Protein AF-A0A2P6NAV3-F1 (afdb_monomer_lite)

Sequence (335 aa):
MALETWTVDTNQIPLRLRKYMSLHTFLSNKQIRDAWMSGSLEVVTPEGSQEPPLEDLIGLRSIVFPDSDVILLNKQPILPIPPQERPKDVFILHKPAGYESSVGESEEETKTVSHWLKDLPAGCVPVDVETSGLLLLTNDHDLNHSVRKSGNTVDKKIDQDDASVRRLLEGIPLHDGIAKALSVSILSSITLTRRVKTERGIHGGYRDIERECTVLSLRIKEGRKHIVRKMAKGAGLKLLHLHRHSIGDVMCPKQEGSVIRLDTIDIERLWERSGGRGQVDESRVKALRKIVHRTRERGTYYVRLEEWFRDKGVPLRSDTNTIDATSSSYSFSID

Organism: NCBI:txid1890364

Foldseek 3Di:
DDDPDQDDDLLQQWDQQLVVCLQFHLDDSVRQVVQQVVVQKDKQFPVSDDDDDPPQQPGSNPIDGSVTIFIGGNNHTRDGDPCVNPPKWKKKAQAAPQEWQDADDDPDPGHYPNVVVVVDPRQWGWLDTDAGFTIMTTNPVLLSVLQLFWFWKFKADADPPRQLQVDQAVFFQDPVGTFHFPHKDWDDKDKDWDWDWDPPDPDIDIDIDIDIMIIMTTTGRGRPVCRVVVSCVRSVHDGDHTHGQDRQPRGTDPDHRDMGIDDPVVVQSSQVSSVHPVVSSVVSVVVLLVVQVVQVVVVHGPVVSVVSCVVSVNDSDDPPDDPDPDDDDDDDDDD

pLDDT: mean 78.12, std 16.96, range [26.86, 95.62]

Structure (mmCIF, N/CA/C/O backbone):
data_AF-A0A2P6NAV3-F1
#
_entry.id   AF-A0A2P6NAV3-F1
#
loop_
_atom_site.group_PDB
_atom_site.id
_atom_site.type_symbol
_atom_site.label_atom_id
_atom_site.label_alt_id
_atom_site.label_comp_id
_atom_site.label_asym_id
_atom_site.label_entity_id
_atom_site.label_seq_id
_atom_site.pdbx_PDB_ins_code
_atom_site.Cartn_x
_atom_site.Cartn_y
_atom_site.Cartn_z
_atom_site.occupancy
_atom_site.B_iso_or_equiv
_atom_site.auth_seq_id
_atom_site.auth_comp_id
_atom_site.auth_asym_id
_atom_site.auth_atom_id
_atom_site.pdbx_PDB_model_num
ATOM 1 N N . MET A 1 1 ? -14.926 -23.842 -4.553 1.00 30.20 1 MET A N 1
ATOM 2 C CA . MET A 1 1 ? -15.100 -23.831 -3.087 1.00 30.20 1 MET A CA 1
ATOM 3 C C . MET A 1 1 ? -15.646 -22.470 -2.716 1.00 30.20 1 MET A C 1
ATOM 5 O O . MET A 1 1 ? -14.967 -21.484 -2.974 1.00 30.20 1 MET A O 1
ATOM 9 N N . ALA A 1 2 ? -16.894 -22.413 -2.255 1.00 26.86 2 ALA A N 1
ATOM 10 C CA . ALA A 1 2 ? -17.499 -21.172 -1.794 1.00 26.86 2 ALA A CA 1
ATOM 11 C C . ALA A 1 2 ? -16.791 -20.761 -0.497 1.00 26.86 2 ALA A C 1
ATOM 13 O O . ALA A 1 2 ? -16.834 -21.498 0.481 1.00 26.86 2 ALA A O 1
ATOM 14 N N . LEU A 1 3 ? -16.068 -19.641 -0.525 1.00 35.34 3 LEU A N 1
ATOM 15 C CA . LEU A 1 3 ? -15.654 -18.963 0.699 1.00 35.34 3 LEU A CA 1
ATOM 16 C C . LEU A 1 3 ? -16.949 -18.541 1.392 1.00 35.34 3 LEU A C 1
ATOM 18 O O . LEU A 1 3 ? -17.744 -17.835 0.774 1.00 35.34 3 LEU A O 1
ATOM 22 N N . GLU A 1 4 ? -17.191 -18.995 2.619 1.00 43.78 4 GLU A N 1
ATOM 23 C CA . GLU A 1 4 ? -18.280 -18.458 3.433 1.00 43.78 4 GLU A CA 1
ATOM 24 C C . GLU A 1 4 ? -18.079 -16.944 3.557 1.00 43.78 4 GLU A C 1
ATOM 26 O O . GLU A 1 4 ? -17.142 -16.459 4.199 1.00 43.78 4 GLU A O 1
ATOM 31 N N . THR A 1 5 ? -18.916 -16.183 2.856 1.00 52.50 5 THR A N 1
ATOM 32 C CA . THR A 1 5 ? -18.884 -14.726 2.874 1.00 52.50 5 THR A CA 1
ATOM 33 C C . THR A 1 5 ? -19.588 -14.260 4.137 1.00 52.50 5 THR A C 1
ATOM 35 O O . THR A 1 5 ? -20.801 -14.061 4.141 1.00 52.50 5 THR A O 1
ATOM 38 N N . TRP A 1 6 ? -18.840 -14.101 5.226 1.00 63.28 6 TRP A N 1
ATOM 39 C CA . TRP A 1 6 ? -19.313 -13.314 6.361 1.00 63.28 6 TRP A CA 1
ATOM 40 C C . TRP A 1 6 ? -19.395 -11.844 5.930 1.00 63.28 6 TRP A C 1
ATOM 42 O O . TRP A 1 6 ? -18.463 -11.301 5.334 1.00 63.28 6 TRP A O 1
ATOM 52 N N . THR A 1 7 ? -20.529 -11.197 6.197 1.00 63.66 7 THR A N 1
ATOM 53 C CA . THR A 1 7 ? -20.772 -9.789 5.859 1.00 63.66 7 THR A CA 1
ATOM 54 C C . THR A 1 7 ? -20.628 -8.944 7.116 1.00 63.66 7 THR A C 1
ATOM 56 O O . THR A 1 7 ? -21.609 -8.655 7.798 1.00 63.66 7 THR A O 1
ATOM 59 N N . VAL A 1 8 ? -19.396 -8.573 7.454 1.00 72.44 8 VAL A N 1
ATOM 60 C CA . VAL A 1 8 ? -19.148 -7.586 8.511 1.00 72.44 8 VAL A CA 1
ATOM 61 C C . VAL A 1 8 ? -18.968 -6.227 7.863 1.00 72.44 8 VAL A C 1
ATOM 63 O O . VAL A 1 8 ? -18.204 -6.095 6.909 1.00 72.44 8 VAL A O 1
ATOM 66 N N . ASP A 1 9 ? -19.667 -5.222 8.386 1.00 80.50 9 ASP A N 1
ATOM 67 C CA . ASP A 1 9 ? -19.422 -3.830 8.021 1.00 80.50 9 ASP A CA 1
ATOM 68 C C . ASP A 1 9 ? -17.956 -3.488 8.319 1.00 80.50 9 ASP A C 1
ATOM 70 O O . ASP A 1 9 ? -17.496 -3.598 9.458 1.00 80.50 9 ASP A O 1
ATOM 74 N N . THR A 1 10 ? -17.219 -3.066 7.290 1.00 78.25 10 THR A N 1
ATOM 75 C CA . THR A 1 10 ? -15.806 -2.685 7.368 1.00 78.25 10 THR A CA 1
ATOM 76 C C . THR A 1 10 ? -15.523 -1.697 8.502 1.00 78.25 10 THR A C 1
ATOM 78 O O . THR A 1 10 ? -14.456 -1.759 9.117 1.00 78.25 10 THR A O 1
ATOM 81 N N . ASN A 1 11 ? -16.471 -0.806 8.811 1.00 81.25 11 ASN A N 1
ATOM 82 C CA . ASN A 1 11 ? -16.319 0.193 9.869 1.00 81.25 11 ASN A CA 1
ATOM 83 C C . ASN A 1 11 ? -16.440 -0.391 11.285 1.00 81.25 11 ASN A C 1
ATOM 85 O O . ASN A 1 11 ? -16.063 0.273 12.244 1.00 81.25 11 ASN A O 1
ATOM 89 N N . GLN A 1 12 ? -16.928 -1.625 11.421 1.00 86.69 12 GLN A N 1
ATOM 90 C CA . GLN A 1 12 ? -17.081 -2.335 12.694 1.00 86.69 12 GLN A CA 1
ATOM 91 C C . GLN A 1 12 ? -15.945 -3.331 12.961 1.00 86.69 12 GLN A C 1
ATOM 93 O O . GLN A 1 12 ? -15.942 -4.007 13.991 1.00 86.69 12 GLN A O 1
ATOM 98 N N . ILE A 1 13 ? -14.983 -3.461 12.040 1.00 91.06 13 ILE A N 1
ATOM 99 C CA . ILE A 1 13 ? -13.820 -4.333 12.229 1.00 91.06 13 ILE A CA 1
ATOM 100 C C . ILE A 1 13 ? -12.882 -3.693 13.268 1.00 91.06 13 ILE A C 1
ATOM 102 O O . ILE A 1 13 ? -12.485 -2.543 13.079 1.00 91.06 13 ILE A O 1
ATOM 106 N N . PRO A 1 14 ? -12.462 -4.416 14.325 1.00 93.38 14 PRO A N 1
ATOM 107 C CA . PRO A 1 14 ? -11.532 -3.910 15.316 1.00 93.38 14 PRO A CA 1
ATOM 108 C C . PRO A 1 14 ? -10.197 -3.522 14.688 1.00 93.38 14 PRO A C 1
ATOM 110 O O . PRO A 1 14 ? -9.637 -4.219 13.834 1.00 93.38 14 PRO A O 1
ATOM 113 N N . LEU A 1 15 ? -9.655 -2.395 15.131 1.00 92.06 15 LEU A N 1
ATOM 114 C CA . LEU A 1 15 ? -8.431 -1.817 14.588 1.00 92.06 15 LEU A CA 1
ATOM 115 C C . LEU A 1 15 ? -7.447 -1.542 15.710 1.00 92.06 15 LEU A C 1
ATOM 117 O O . LEU A 1 15 ? -7.817 -1.342 16.855 1.00 92.06 15 LEU A O 1
ATOM 121 N N . ARG A 1 16 ? -6.161 -1.443 15.377 1.00 92.25 16 ARG A N 1
ATOM 122 C CA . ARG A 1 16 ? -5.216 -0.833 16.319 1.00 92.25 16 ARG A CA 1
ATOM 123 C C . ARG A 1 16 ? -5.600 0.626 16.551 1.00 92.25 16 ARG A C 1
ATOM 125 O O . ARG A 1 16 ? -5.842 1.325 15.564 1.00 92.25 16 ARG A O 1
ATOM 132 N N . LEU A 1 17 ? -5.510 1.108 17.790 1.00 91.50 17 LEU A N 1
ATOM 133 C CA . LEU A 1 17 ? -5.800 2.498 18.164 1.00 91.50 17 LEU A CA 1
ATOM 134 C C . LEU A 1 17 ? -5.132 3.505 17.218 1.00 91.50 17 LEU A C 1
ATOM 136 O O . LEU A 1 17 ? -5.779 4.415 16.711 1.00 91.50 17 LEU A O 1
ATOM 140 N N . ARG A 1 18 ? -3.852 3.303 16.872 1.00 91.38 18 ARG A N 1
ATOM 141 C CA . ARG A 1 18 ? -3.163 4.182 15.909 1.00 91.38 18 ARG A CA 1
ATOM 142 C C . ARG A 1 18 ? -3.852 4.246 14.542 1.00 91.38 18 ARG A C 1
ATOM 144 O O . ARG A 1 18 ? -3.936 5.319 13.953 1.00 91.38 18 ARG A O 1
ATOM 151 N N . LYS A 1 19 ? -4.286 3.100 14.006 1.00 89.00 19 LYS A N 1
ATOM 152 C CA . LYS A 1 19 ? -4.951 3.028 12.696 1.00 89.00 19 LYS A CA 1
ATOM 153 C C . LYS A 1 19 ? -6.336 3.664 12.777 1.00 89.00 19 LYS A C 1
ATOM 155 O O . LYS A 1 19 ? -6.671 4.413 11.868 1.00 89.00 19 LYS A O 1
ATOM 160 N N . TYR A 1 20 ? -7.071 3.426 13.863 1.00 90.44 20 TYR A N 1
ATOM 161 C CA . TYR A 1 20 ? -8.346 4.088 14.134 1.00 90.44 20 TYR A CA 1
ATOM 162 C C . TYR A 1 20 ? -8.182 5.616 14.124 1.00 90.44 20 TYR A C 1
ATOM 164 O O . TYR A 1 20 ? -8.775 6.298 13.293 1.00 90.44 20 TYR A O 1
ATOM 172 N N . MET A 1 21 ? -7.258 6.151 14.929 1.00 90.56 21 MET A N 1
ATOM 173 C CA . MET A 1 21 ? -6.963 7.589 14.966 1.00 90.56 21 MET A CA 1
ATOM 174 C C . MET A 1 21 ? -6.563 8.146 13.595 1.00 90.56 21 MET A C 1
ATOM 176 O O . MET A 1 21 ? -7.021 9.214 13.201 1.00 90.56 21 MET A O 1
ATOM 180 N N . SER A 1 22 ? -5.739 7.417 12.838 1.00 87.38 22 SER A N 1
ATOM 181 C CA . SER A 1 22 ? -5.311 7.826 11.496 1.00 87.38 22 SER A CA 1
ATOM 182 C C . SER A 1 22 ? -6.459 7.882 10.482 1.00 87.38 22 SER A C 1
ATOM 184 O O . SER A 1 22 ? -6.388 8.690 9.555 1.00 87.38 22 SER A O 1
ATOM 186 N N . LEU A 1 23 ? -7.488 7.041 10.625 1.00 83.69 23 LEU A N 1
ATOM 187 C CA . LEU A 1 23 ? -8.666 7.043 9.755 1.00 83.69 23 LEU A CA 1
ATOM 188 C C . LEU A 1 23 ? -9.665 8.134 10.148 1.00 83.69 23 LEU A C 1
ATOM 190 O O . LEU A 1 23 ? -10.180 8.820 9.267 1.00 83.69 23 LEU A O 1
ATOM 194 N N . HIS A 1 24 ? -9.880 8.320 11.449 1.00 85.62 24 HIS A N 1
ATOM 195 C CA . HIS A 1 24 ? -10.971 9.131 11.989 1.00 85.62 24 HIS A CA 1
ATOM 196 C C . HIS A 1 24 ? -10.560 10.532 12.450 1.00 85.62 24 HIS A C 1
ATOM 198 O O . HIS A 1 24 ? -11.415 11.293 12.879 1.00 85.62 24 HIS A O 1
ATOM 204 N N . THR A 1 25 ? -9.281 10.902 12.347 1.00 87.75 25 THR A N 1
ATOM 205 C CA . THR A 1 25 ? -8.798 12.256 12.660 1.00 87.75 25 THR A CA 1
ATOM 206 C C . THR A 1 25 ? -7.860 12.783 11.569 1.00 87.75 25 THR A C 1
ATOM 208 O O . THR A 1 25 ? -7.313 12.015 10.773 1.00 87.75 25 THR A O 1
ATOM 211 N N . PHE A 1 26 ? -7.629 14.098 11.555 1.00 85.75 26 PHE A N 1
ATOM 212 C CA . PHE A 1 26 ? -6.601 14.741 10.724 1.00 85.75 26 PHE A CA 1
ATOM 213 C C . PHE A 1 26 ? -5.208 14.750 11.378 1.00 85.75 26 PHE A C 1
ATOM 215 O O . PHE A 1 26 ? -4.280 15.367 10.855 1.00 85.75 26 PHE A O 1
ATOM 222 N N . LEU A 1 27 ? -5.037 14.077 12.520 1.00 87.19 27 LEU A N 1
ATOM 223 C CA . LEU A 1 27 ? -3.766 14.057 13.234 1.00 87.19 27 LEU A CA 1
ATOM 224 C C . LEU A 1 27 ? -2.718 13.229 12.482 1.00 87.19 27 LEU A C 1
ATOM 226 O O . LEU A 1 27 ? -2.964 12.111 12.025 1.00 87.19 27 LEU A O 1
ATOM 230 N N . SER A 1 28 ? -1.499 13.758 12.416 1.00 84.69 28 SER A N 1
ATOM 231 C CA . SER A 1 28 ? -0.329 13.012 11.958 1.00 84.69 28 SER A CA 1
ATOM 232 C C . SER A 1 28 ? 0.048 11.899 12.942 1.00 84.69 28 SER A C 1
ATOM 234 O O . SER A 1 28 ? -0.229 11.968 14.139 1.00 84.69 28 SER A O 1
ATOM 236 N N . ASN A 1 29 ? 0.793 10.893 12.470 1.00 85.75 29 ASN A N 1
ATOM 237 C CA . ASN A 1 29 ? 1.326 9.833 13.338 1.00 85.75 29 ASN A CA 1
ATOM 238 C C . ASN A 1 29 ? 2.172 10.369 14.505 1.00 85.75 29 ASN A C 1
ATOM 240 O O . ASN A 1 29 ? 2.236 9.726 15.552 1.00 85.75 29 ASN A O 1
ATOM 244 N N . LYS A 1 30 ? 2.841 11.516 14.318 1.00 86.81 30 LYS A N 1
ATOM 245 C CA . LYS A 1 30 ? 3.580 12.195 15.384 1.00 86.81 30 LYS A CA 1
ATOM 246 C C . LYS A 1 30 ? 2.611 12.768 16.417 1.00 86.81 30 LYS A C 1
ATOM 248 O O . LYS A 1 30 ? 2.706 12.382 17.569 1.00 86.81 30 LYS A O 1
ATOM 253 N N . GLN A 1 31 ? 1.615 13.546 15.993 1.00 91.06 31 GLN A N 1
ATOM 254 C CA . GLN A 1 31 ? 0.600 14.108 16.893 1.00 91.06 31 GLN A CA 1
ATOM 255 C C . GLN A 1 31 ? -0.189 13.032 17.653 1.00 91.06 31 GLN A C 1
ATOM 257 O O . GLN A 1 31 ? -0.424 13.187 18.843 1.00 91.06 31 GLN A O 1
ATOM 262 N N . ILE A 1 32 ? -0.552 11.918 17.004 1.00 91.75 32 ILE A N 1
ATOM 263 C CA . ILE A 1 32 ? -1.215 10.780 17.670 1.00 91.75 32 ILE A CA 1
ATOM 264 C C . ILE A 1 32 ? -0.309 10.191 18.760 1.00 91.75 32 ILE A C 1
ATOM 266 O O . ILE A 1 32 ? -0.778 9.838 19.840 1.00 91.75 32 ILE A O 1
ATOM 270 N N . ARG A 1 33 ? 0.996 10.075 18.480 1.00 91.81 33 ARG A N 1
ATOM 271 C CA . ARG A 1 33 ? 1.975 9.606 19.464 1.00 91.81 33 ARG A CA 1
ATOM 272 C C . ARG A 1 33 ? 2.113 10.580 20.619 1.00 91.81 33 ARG A C 1
ATOM 274 O O . ARG A 1 33 ? 2.052 10.141 21.758 1.00 91.81 33 ARG A O 1
ATOM 281 N N . ASP A 1 34 ? 2.266 11.858 20.323 1.00 92.38 34 ASP A N 1
ATOM 282 C CA . ASP A 1 34 ? 2.459 12.891 21.332 1.00 92.38 34 ASP A CA 1
ATOM 283 C C . ASP A 1 34 ? 1.225 12.981 22.245 1.00 92.38 34 ASP A C 1
ATOM 285 O O . ASP A 1 34 ? 1.382 12.985 23.460 1.00 92.38 34 ASP A O 1
ATOM 289 N N . ALA A 1 35 ? 0.010 12.909 21.682 1.00 92.50 35 ALA A N 1
ATOM 290 C CA . ALA A 1 35 ? -1.243 12.887 22.443 1.00 92.50 35 ALA A CA 1
ATOM 291 C C . ALA A 1 35 ? -1.381 11.653 23.351 1.00 92.50 35 ALA A C 1
ATOM 293 O O . ALA A 1 35 ? -1.883 11.757 24.467 1.00 92.50 35 ALA A O 1
ATOM 294 N N . TRP A 1 36 ? -0.927 10.480 22.896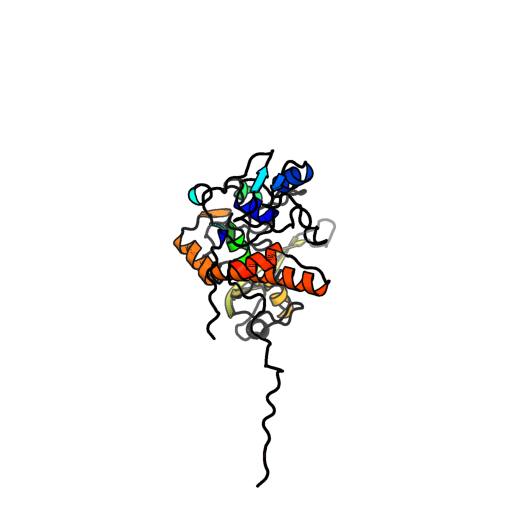 1.00 91.12 36 TRP A N 1
ATOM 295 C CA . TRP A 1 36 ? -0.862 9.288 23.746 1.00 91.12 36 TRP A CA 1
ATOM 296 C C . TRP A 1 36 ? 0.143 9.467 24.887 1.00 91.12 36 TRP A C 1
ATOM 298 O O . TRP A 1 36 ? -0.168 9.192 26.041 1.00 91.12 36 TRP A O 1
ATOM 308 N N . MET A 1 37 ? 1.346 9.954 24.572 1.00 89.88 37 MET A N 1
ATOM 309 C CA . MET A 1 37 ? 2.419 10.137 25.554 1.00 89.88 37 MET A CA 1
ATOM 310 C C . MET A 1 37 ? 2.093 11.214 26.595 1.00 89.88 37 MET A C 1
ATOM 312 O O . MET A 1 37 ? 2.538 11.100 27.732 1.00 89.88 37 MET A O 1
ATOM 316 N N . SER A 1 38 ? 1.318 12.238 26.230 1.00 92.44 38 SER A N 1
ATOM 317 C CA . SER A 1 38 ? 0.860 13.282 27.152 1.00 92.44 38 SER A CA 1
ATOM 318 C C . SER A 1 38 ? -0.340 12.868 28.009 1.00 92.44 38 SER A C 1
ATOM 320 O O . SER A 1 38 ? -0.761 13.648 28.859 1.00 92.44 38 SER A O 1
ATOM 322 N N . GLY A 1 39 ? -0.921 11.682 27.776 1.00 88.75 39 GLY A N 1
ATOM 323 C CA . GLY A 1 39 ? -2.162 11.244 28.425 1.00 88.75 39 GLY A CA 1
ATOM 324 C C . GLY A 1 39 ? -3.413 11.972 27.922 1.00 88.75 39 GLY A C 1
ATOM 325 O O . GLY A 1 39 ? -4.469 11.868 28.529 1.00 88.75 39 GLY A O 1
ATOM 326 N N . SER A 1 40 ? -3.309 12.715 26.819 1.00 92.44 40 SER A N 1
ATOM 327 C CA . SER A 1 40 ? -4.431 13.435 26.208 1.00 92.44 40 SER A CA 1
ATOM 328 C C . SER A 1 40 ? -5.317 12.539 25.340 1.00 92.44 40 SER A C 1
ATOM 330 O O . SER A 1 40 ? -6.407 12.961 24.963 1.00 92.44 40 SER A O 1
ATOM 332 N N . LEU A 1 41 ? -4.840 11.348 24.971 1.00 92.56 41 LEU A N 1
ATOM 333 C CA . LEU A 1 41 ? -5.576 10.342 24.208 1.00 92.56 41 LEU A CA 1
ATOM 334 C C . LEU A 1 41 ? -5.935 9.166 25.119 1.00 92.56 41 LEU A C 1
ATOM 336 O O . LEU A 1 41 ? -5.044 8.470 25.603 1.00 92.56 41 LEU A O 1
ATOM 340 N N . GLU A 1 42 ? -7.229 8.917 25.289 1.00 89.69 42 GLU A N 1
ATOM 341 C CA . GLU A 1 42 ? -7.763 7.881 26.176 1.00 89.69 42 GLU A CA 1
ATOM 342 C C . GLU A 1 42 ? -8.730 6.959 25.418 1.00 89.69 42 GLU A C 1
ATOM 344 O O . GLU A 1 42 ? -9.380 7.363 24.452 1.00 89.69 42 GLU A O 1
ATOM 349 N N . VAL A 1 43 ? -8.821 5.705 25.863 1.00 89.94 43 VAL A N 1
ATOM 350 C CA . VAL A 1 43 ? -9.784 4.711 25.369 1.00 89.94 43 VAL A CA 1
ATOM 351 C C . VAL A 1 43 ? -10.681 4.329 26.535 1.00 89.94 43 VAL A C 1
ATOM 353 O O . VAL A 1 43 ? -10.186 3.833 27.546 1.00 89.94 43 VAL A O 1
ATOM 356 N N . VAL A 1 44 ? -11.981 4.558 26.393 1.00 88.75 44 VAL A N 1
ATOM 357 C CA . VAL A 1 44 ? -12.997 4.200 27.383 1.00 88.75 44 VAL A CA 1
ATOM 358 C C . VAL A 1 44 ? -13.775 3.002 26.857 1.00 88.75 44 VAL A C 1
ATOM 360 O O . VAL A 1 44 ? -14.460 3.097 25.839 1.00 88.75 44 VAL A O 1
ATOM 363 N N . THR A 1 45 ? -13.641 1.872 27.543 1.00 87.88 45 THR A N 1
ATOM 364 C CA . THR A 1 45 ? -14.369 0.633 27.246 1.00 87.88 45 THR A CA 1
ATOM 365 C C . THR A 1 45 ? -15.726 0.634 27.968 1.00 87.88 45 THR A C 1
ATOM 367 O O . THR A 1 45 ? -15.870 1.329 28.981 1.00 87.88 45 THR A O 1
ATOM 370 N N . PRO A 1 46 ? -16.718 -0.161 27.519 1.00 83.62 46 PRO A N 1
ATOM 371 C CA . PRO A 1 46 ? -18.016 -0.266 28.199 1.00 83.62 46 PRO A CA 1
ATOM 372 C C . PRO A 1 46 ? -17.917 -0.665 29.678 1.00 83.62 46 PRO A C 1
ATOM 374 O O . PRO A 1 46 ? -18.723 -0.242 30.501 1.00 83.62 46 PRO A O 1
ATOM 377 N N . GLU A 1 47 ? -16.910 -1.465 30.021 1.00 78.38 47 GLU A N 1
ATOM 378 C CA . GLU A 1 47 ? -16.698 -2.017 31.362 1.00 78.38 47 GLU A CA 1
ATOM 379 C C . GLU A 1 47 ? -15.875 -1.083 32.267 1.00 78.38 47 GLU A C 1
ATOM 381 O O . GLU A 1 47 ? -15.563 -1.434 33.406 1.00 78.38 47 GLU A O 1
ATOM 386 N N . GLY A 1 48 ? -15.454 0.085 31.762 1.00 68.69 48 GLY A N 1
ATOM 387 C CA . GLY A 1 48 ? -14.596 1.039 32.477 1.00 68.69 48 GLY A CA 1
ATOM 388 C C . GLY A 1 48 ? -13.211 0.494 32.854 1.00 68.69 48 GLY A C 1
ATOM 389 O O . GLY A 1 48 ? -12.440 1.172 33.531 1.00 68.69 48 GLY A O 1
ATOM 390 N N . SER A 1 49 ? -12.890 -0.729 32.434 1.00 55.53 49 SER A N 1
ATOM 391 C CA . SER A 1 49 ? -11.672 -1.453 32.774 1.00 55.53 49 SER A CA 1
ATOM 392 C C . SER A 1 49 ? -10.709 -1.452 31.588 1.00 55.53 49 SER A C 1
ATOM 394 O O . SER A 1 49 ? -11.101 -1.614 30.429 1.00 55.53 49 SER A O 1
ATOM 396 N N . GLN A 1 50 ? -9.419 -1.264 31.880 1.00 54.81 50 GLN A N 1
ATOM 397 C CA . GLN A 1 50 ? -8.363 -1.582 30.926 1.00 54.81 50 GLN A CA 1
ATOM 398 C C . GLN A 1 50 ? -8.241 -3.103 30.884 1.00 54.81 50 GLN A C 1
ATOM 400 O O . GLN A 1 50 ? -7.933 -3.722 31.903 1.00 54.81 50 GLN A O 1
ATOM 405 N N . GLU A 1 51 ? -8.490 -3.706 29.720 1.00 57.38 51 GLU A N 1
ATOM 406 C CA . GLU A 1 51 ? -8.129 -5.105 29.499 1.00 57.38 51 GLU A CA 1
ATOM 407 C C . GLU A 1 51 ? -6.667 -5.319 29.909 1.00 57.38 51 GLU A C 1
ATOM 409 O O . GLU A 1 51 ? -5.837 -4.426 29.681 1.00 57.38 51 GLU A O 1
ATOM 414 N N . PRO A 1 52 ? -6.322 -6.478 30.498 1.00 53.25 52 PRO A N 1
ATOM 415 C CA . PRO A 1 52 ? -4.942 -6.757 30.840 1.00 53.25 52 PRO A CA 1
ATOM 416 C C . PRO A 1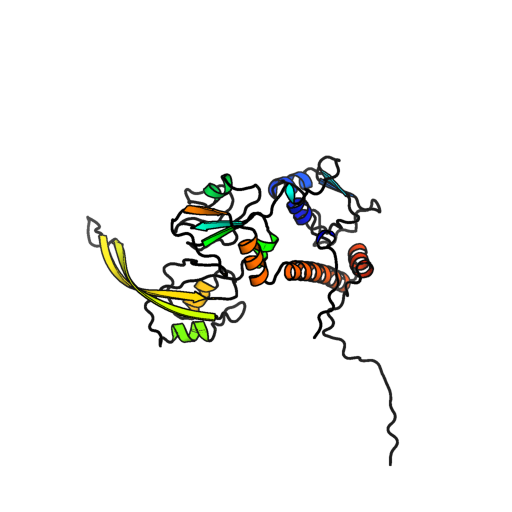 52 ? -4.081 -6.560 29.586 1.00 53.25 52 PRO A C 1
ATOM 418 O O . PRO A 1 52 ? -4.379 -7.145 28.538 1.00 53.25 52 PRO A O 1
ATOM 421 N N . PRO A 1 53 ? -3.037 -5.716 29.652 1.00 60.88 53 PRO A N 1
ATOM 422 C CA . PRO A 1 53 ? -2.223 -5.428 28.491 1.00 60.88 53 PRO A CA 1
ATOM 423 C C . PRO A 1 53 ? -1.606 -6.729 27.991 1.00 60.88 53 PRO A C 1
ATOM 425 O O . PRO A 1 53 ? -0.795 -7.361 28.667 1.00 60.88 53 PRO A O 1
ATOM 428 N N . LEU A 1 54 ? -1.966 -7.126 26.774 1.00 67.50 54 LEU A N 1
ATOM 429 C CA . LEU A 1 54 ? -1.171 -8.097 26.043 1.00 67.50 54 LEU A CA 1
ATOM 430 C C . LEU A 1 54 ? 0.199 -7.463 25.827 1.00 67.50 54 LEU A C 1
ATOM 432 O O . LEU A 1 54 ? 0.279 -6.382 25.249 1.00 67.50 54 LEU A O 1
ATOM 436 N N . GLU A 1 55 ? 1.262 -8.131 26.272 1.00 66.06 55 GLU A N 1
ATOM 437 C CA . GLU A 1 55 ? 2.645 -7.620 26.261 1.00 66.06 55 GLU A CA 1
ATOM 438 C C . GLU A 1 55 ? 3.043 -7.003 24.898 1.00 66.06 55 GLU A C 1
ATOM 440 O O . GLU A 1 55 ? 3.721 -5.981 24.824 1.00 66.06 55 GLU A O 1
ATOM 445 N N . ASP A 1 56 ? 2.509 -7.559 23.801 1.00 67.56 56 ASP A N 1
ATOM 446 C CA . ASP A 1 56 ? 2.746 -7.122 22.418 1.00 67.56 56 ASP A CA 1
ATOM 447 C C . ASP A 1 56 ? 1.773 -6.039 21.874 1.00 67.56 56 ASP A C 1
ATOM 449 O O . ASP A 1 56 ? 1.965 -5.540 20.749 1.00 67.56 56 ASP A O 1
ATOM 453 N N . LEU A 1 57 ? 0.703 -5.701 22.604 1.00 72.38 57 LEU A N 1
ATOM 454 C CA . LEU A 1 57 ? -0.407 -4.813 22.210 1.00 72.38 57 LEU A CA 1
ATOM 455 C C . LEU A 1 57 ? -0.686 -3.731 23.266 1.00 72.38 57 LEU A C 1
ATOM 457 O O . LEU A 1 57 ? -1.818 -3.530 23.694 1.00 72.38 57 LEU A O 1
ATOM 461 N N . ILE A 1 58 ? 0.358 -3.002 23.647 1.00 76.94 58 ILE A N 1
ATOM 462 C CA . ILE A 1 58 ? 0.257 -1.904 24.611 1.00 76.94 58 ILE A CA 1
ATOM 463 C C . ILE A 1 58 ? 0.120 -0.556 23.886 1.00 76.94 58 ILE A C 1
ATOM 465 O O . ILE A 1 58 ? 0.750 -0.297 22.849 1.00 76.94 58 ILE A O 1
ATOM 469 N N . GLY A 1 59 ? -0.727 0.304 24.445 1.00 85.00 59 GLY A N 1
ATOM 470 C CA . GLY A 1 59 ? -0.965 1.680 24.030 1.00 85.00 59 GLY A CA 1
ATOM 471 C C . GLY A 1 59 ? -1.453 1.827 22.596 1.00 85.00 59 GLY A C 1
ATOM 472 O O . GLY A 1 59 ? -2.488 1.302 22.214 1.00 85.00 59 GLY A O 1
ATOM 473 N N . LEU A 1 60 ? -0.693 2.506 21.736 1.00 88.00 60 LEU A N 1
ATOM 474 C CA . LEU A 1 60 ? -1.095 2.716 20.335 1.00 88.00 60 LEU A CA 1
ATOM 475 C C . LEU A 1 60 ? -1.252 1.425 19.504 1.00 88.00 60 LEU A C 1
ATOM 477 O O . LEU A 1 60 ? -1.700 1.485 18.352 1.00 88.00 60 LEU A O 1
ATOM 481 N N . ARG A 1 61 ? -0.827 0.278 20.047 1.00 87.62 61 ARG A N 1
ATOM 482 C CA . ARG A 1 61 ? -0.990 -1.052 19.447 1.00 87.62 61 ARG A CA 1
ATOM 483 C C . ARG A 1 61 ? -2.220 -1.797 19.965 1.00 87.62 61 ARG A C 1
ATOM 485 O O . ARG A 1 61 ? -2.549 -2.807 19.345 1.00 87.62 61 ARG A O 1
ATOM 492 N N . SER A 1 62 ? -2.866 -1.316 21.028 1.00 88.25 62 SER A N 1
ATOM 493 C CA . SER A 1 62 ? -4.109 -1.870 21.564 1.00 88.25 62 SER A CA 1
ATOM 494 C C . SER A 1 62 ? -5.177 -1.933 20.481 1.00 88.25 62 SER A C 1
ATOM 496 O O . SER A 1 62 ? -5.219 -1.072 19.593 1.00 88.25 62 SER A O 1
ATOM 498 N N . ILE A 1 63 ? -5.996 -2.979 20.527 1.00 91.69 63 ILE A N 1
ATOM 499 C CA . ILE A 1 63 ? -7.140 -3.124 19.636 1.00 91.69 63 ILE A CA 1
ATOM 500 C C . ILE A 1 63 ? -8.296 -2.330 20.233 1.00 91.69 63 ILE A C 1
ATOM 502 O O . ILE A 1 63 ? -8.562 -2.435 21.424 1.00 91.69 63 ILE A O 1
ATOM 506 N N . VAL A 1 64 ? -8.928 -1.516 19.397 1.00 91.75 64 VAL A N 1
ATOM 507 C CA . VAL A 1 64 ? -10.146 -0.783 19.718 1.00 91.75 64 VAL A CA 1
ATOM 508 C C . VAL A 1 64 ? -11.292 -1.307 18.867 1.00 91.75 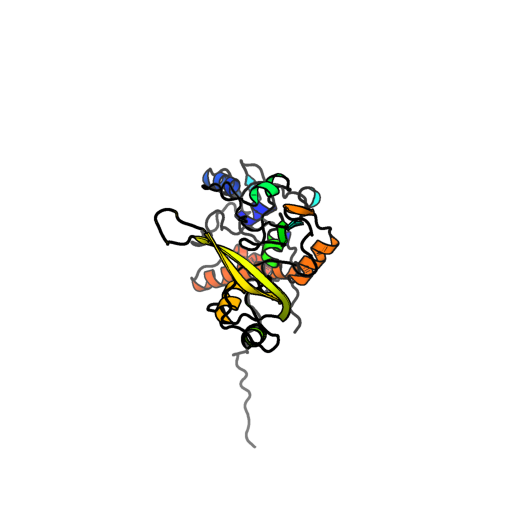64 VAL A C 1
ATOM 510 O O . VAL A 1 64 ? -11.088 -1.696 17.710 1.00 91.75 64 VAL A O 1
ATOM 513 N N . PHE A 1 65 ? -12.478 -1.307 19.454 1.00 91.94 65 PHE A N 1
ATOM 514 C CA . PHE A 1 65 ? -13.720 -1.840 18.918 1.00 91.94 65 PHE A CA 1
ATOM 515 C C . PHE A 1 65 ? -14.637 -0.664 18.560 1.00 91.94 65 PHE A C 1
ATOM 517 O O . PHE A 1 65 ? -15.217 -0.062 19.462 1.00 91.94 65 PHE A O 1
ATOM 524 N N . PRO A 1 66 ? -14.756 -0.290 17.270 1.00 89.19 66 PRO A N 1
ATOM 525 C CA . PRO A 1 66 ? -15.465 0.926 16.853 1.00 89.19 66 PRO A CA 1
ATOM 526 C C . PRO A 1 66 ? -16.933 1.015 17.291 1.00 89.19 66 PRO A C 1
ATOM 528 O O . PRO A 1 66 ? -17.482 2.108 17.361 1.00 89.19 66 PRO A O 1
ATOM 531 N N . ASP A 1 67 ? -17.574 -0.125 17.548 1.00 87.69 67 ASP A N 1
ATOM 532 C CA . ASP A 1 67 ? -18.976 -0.232 17.954 1.00 87.69 67 ASP A CA 1
ATOM 533 C C . ASP A 1 67 ? -19.198 -0.137 19.471 1.00 87.69 67 ASP A C 1
ATOM 535 O O . ASP A 1 67 ? -20.343 -0.017 19.904 1.00 87.69 67 ASP A O 1
ATOM 539 N N . SER A 1 68 ? -18.137 -0.173 20.281 1.00 88.94 68 SER A N 1
ATOM 540 C CA . SER A 1 68 ? -18.258 -0.218 21.745 1.00 88.94 68 SER A CA 1
ATOM 541 C C . SER A 1 68 ? -17.273 0.670 22.507 1.00 88.94 68 SER A C 1
ATOM 543 O O . SER A 1 68 ? -17.604 1.137 23.594 1.00 88.94 68 SER A O 1
ATOM 545 N N . ASP A 1 69 ? -16.090 0.947 21.960 1.00 91.06 69 ASP A N 1
ATOM 546 C CA . ASP A 1 69 ? -15.112 1.835 22.588 1.00 91.06 69 ASP A CA 1
ATOM 547 C C . ASP A 1 69 ? -15.396 3.306 22.274 1.00 91.06 69 ASP A C 1
ATOM 549 O O . ASP A 1 69 ? -15.623 3.691 21.126 1.00 91.06 69 ASP A O 1
ATOM 553 N N . VAL A 1 70 ? -15.269 4.160 23.291 1.00 90.94 70 VAL A N 1
ATOM 554 C CA . VAL A 1 70 ? -15.256 5.616 23.128 1.00 90.94 70 VAL A CA 1
ATOM 555 C C . VAL A 1 70 ? -13.818 6.106 23.214 1.00 90.94 70 VAL A C 1
ATOM 557 O O . VAL A 1 70 ? -13.142 5.948 24.229 1.00 90.94 70 VAL A O 1
ATOM 560 N N . ILE A 1 71 ? -13.338 6.730 22.142 1.00 91.50 71 ILE A N 1
ATOM 561 C CA . ILE A 1 71 ? -11.992 7.302 22.094 1.00 91.50 71 ILE A CA 1
ATOM 562 C C . ILE A 1 71 ? -12.076 8.788 22.437 1.00 91.50 71 ILE A C 1
ATOM 564 O O . ILE A 1 71 ? -12.807 9.534 21.782 1.00 91.50 71 ILE A O 1
ATOM 568 N N . LEU A 1 72 ? -11.328 9.223 23.450 1.00 91.75 72 LEU A N 1
ATOM 569 C CA . LEU A 1 72 ? -11.301 10.611 23.901 1.00 91.75 72 LEU A CA 1
ATOM 570 C C . LEU A 1 72 ? -9.985 11.277 23.504 1.00 91.75 72 LEU A C 1
ATOM 572 O O . LEU A 1 72 ? -8.909 10.734 23.742 1.00 91.75 72 LEU A O 1
ATOM 576 N N . LEU A 1 73 ? -10.065 12.486 22.957 1.00 91.94 73 LEU A N 1
ATOM 577 C CA . LEU A 1 73 ? -8.931 13.379 22.757 1.00 91.94 73 LEU A CA 1
ATOM 578 C C . LEU A 1 73 ? -9.175 14.660 23.554 1.00 91.94 73 LEU A C 1
ATOM 580 O O . LEU A 1 73 ? -10.166 15.351 23.334 1.00 91.94 73 LEU A O 1
ATOM 584 N N . ASN A 1 74 ? -8.285 14.978 24.493 1.00 92.94 74 ASN A N 1
ATOM 585 C CA . ASN A 1 74 ? -8.459 16.078 25.447 1.00 92.94 74 ASN A CA 1
ATOM 586 C C . ASN A 1 74 ? -9.807 15.995 26.189 1.00 92.94 74 ASN A C 1
ATOM 588 O O . ASN A 1 74 ? -10.499 17.001 26.348 1.00 92.94 74 ASN A O 1
ATOM 592 N N . LYS A 1 75 ? -10.185 14.782 26.622 1.00 91.00 75 LYS A N 1
ATOM 593 C CA . LYS A 1 75 ? -11.458 14.463 27.302 1.00 91.00 75 LYS A CA 1
ATOM 594 C C . LYS A 1 75 ? -12.724 14.676 26.462 1.00 91.00 75 LYS A C 1
ATOM 596 O O . LYS A 1 75 ? -13.824 14.618 27.002 1.00 91.00 75 LYS A O 1
ATOM 601 N N . GLN A 1 76 ? -12.588 14.914 25.160 1.00 92.31 76 GLN A N 1
ATOM 602 C CA . GLN A 1 76 ? -13.711 15.035 24.234 1.00 92.31 76 GLN A CA 1
ATOM 603 C C . GLN A 1 76 ? -13.780 13.799 23.335 1.00 92.31 76 GLN A C 1
ATOM 605 O O . GLN A 1 76 ? -12.735 13.375 22.835 1.00 92.31 76 GLN A O 1
ATOM 610 N N . PRO A 1 77 ? -14.968 13.214 23.108 1.00 91.12 77 PRO A N 1
ATOM 611 C CA . PRO A 1 77 ? -15.104 12.081 22.206 1.00 91.12 77 PRO A CA 1
ATOM 612 C C . PRO A 1 77 ? -14.717 12.490 20.789 1.00 91.12 77 PRO A C 1
ATOM 614 O O . PRO A 1 77 ? -15.175 13.512 20.275 1.00 91.12 77 PRO A O 1
ATOM 617 N N . ILE A 1 78 ? -13.871 11.686 20.146 1.00 89.12 78 ILE A N 1
ATOM 618 C CA . ILE A 1 78 ? -13.593 11.889 18.729 1.00 89.12 78 ILE A CA 1
ATOM 619 C C . ILE A 1 78 ? -14.781 11.393 17.914 1.00 89.12 78 ILE A C 1
ATOM 621 O O . ILE A 1 78 ? -15.180 10.232 17.990 1.00 89.12 78 ILE A O 1
ATOM 625 N N . LEU A 1 79 ? -15.344 12.290 17.114 1.00 79.44 79 LEU A N 1
ATOM 626 C CA . LEU A 1 79 ? -16.346 11.926 16.128 1.00 79.44 79 LEU A CA 1
ATOM 627 C C . LEU A 1 79 ? -15.623 11.465 14.856 1.00 79.44 79 LEU A C 1
ATOM 629 O O . LEU A 1 79 ? -14.725 12.171 14.385 1.00 79.44 79 LEU A O 1
ATOM 633 N N . PRO A 1 80 ? -15.971 10.293 14.297 1.00 75.31 80 PRO A N 1
ATOM 634 C CA . PRO A 1 80 ? -15.480 9.873 12.995 1.00 75.31 80 PRO A CA 1
ATOM 635 C C . PRO A 1 80 ? -15.698 10.964 11.945 1.00 75.31 80 PRO A C 1
ATOM 637 O O . PRO A 1 80 ? -16.821 11.426 11.765 1.00 75.31 80 PRO A O 1
ATOM 640 N N . ILE A 1 81 ? -14.637 11.348 11.230 1.00 79.12 81 ILE A N 1
ATOM 641 C CA . ILE A 1 81 ? -14.766 12.268 10.093 1.00 79.12 81 ILE A CA 1
ATOM 642 C C . ILE A 1 81 ? -15.663 11.613 9.025 1.00 79.12 81 ILE A C 1
ATOM 644 O O . ILE A 1 81 ? -15.343 10.500 8.583 1.00 79.12 81 ILE A O 1
ATOM 648 N N . PRO A 1 82 ? -16.749 12.272 8.579 1.00 78.19 82 PRO A N 1
ATOM 649 C CA . PRO A 1 82 ? -17.577 11.778 7.488 1.00 78.19 82 PRO A CA 1
ATOM 650 C C . PRO A 1 82 ? -16.752 11.553 6.210 1.00 78.19 82 PRO A C 1
ATOM 652 O O . PRO A 1 82 ? -15.873 12.362 5.899 1.00 78.19 82 PRO A O 1
ATOM 655 N N . PRO A 1 83 ? -17.034 10.508 5.407 1.00 73.12 83 PRO A N 1
ATOM 656 C CA . PRO A 1 83 ? -16.300 10.249 4.165 1.00 73.12 83 PRO A CA 1
ATOM 657 C C . PRO A 1 83 ? -16.243 11.448 3.205 1.00 73.12 83 PRO A C 1
ATOM 659 O O . PRO A 1 83 ? -15.266 11.607 2.477 1.00 73.12 83 PRO A O 1
ATOM 662 N N . GLN A 1 84 ? -17.266 12.308 3.219 1.00 80.25 84 GLN A N 1
ATOM 663 C CA . GLN A 1 84 ? -17.352 13.512 2.390 1.00 80.25 84 GLN A CA 1
ATOM 664 C C . GLN A 1 84 ? -16.353 14.596 2.815 1.00 80.25 84 GLN A C 1
ATOM 666 O O . GLN A 1 84 ? -15.854 15.333 1.970 1.00 80.25 84 GLN A O 1
ATOM 671 N N . GLU A 1 85 ? -16.036 14.679 4.107 1.00 81.56 85 GLU A N 1
ATOM 672 C CA . GLU A 1 85 ? -15.073 15.642 4.656 1.00 81.56 85 GLU A CA 1
ATOM 673 C C . GLU A 1 85 ? -13.621 15.182 4.468 1.00 81.56 85 GLU A C 1
ATOM 675 O O . GLU A 1 85 ? -12.685 15.975 4.578 1.00 81.56 85 GLU A O 1
ATOM 680 N N . ARG A 1 86 ? -13.416 13.898 4.151 1.00 80.69 86 ARG A N 1
ATOM 681 C CA . ARG A 1 86 ? -12.099 13.334 3.856 1.00 80.69 86 ARG A CA 1
ATOM 682 C C . ARG A 1 86 ? -12.159 12.338 2.695 1.00 80.69 86 ARG A C 1
ATOM 684 O O . ARG A 1 86 ? -12.005 11.129 2.917 1.00 80.69 86 ARG A O 1
ATOM 691 N N . PRO A 1 87 ? -12.341 12.831 1.457 1.00 85.44 87 PRO A N 1
ATOM 692 C CA . PRO A 1 87 ? -12.348 11.974 0.284 1.00 85.44 87 PRO A CA 1
ATOM 693 C C . PRO A 1 87 ? -11.033 11.194 0.169 1.00 85.44 87 PRO A C 1
ATOM 695 O O . PRO A 1 87 ? -9.951 11.668 0.534 1.00 85.44 87 PRO A O 1
ATOM 698 N N . LYS A 1 88 ? -11.140 9.957 -0.320 1.00 89.19 88 LYS A N 1
ATOM 699 C CA . LYS A 1 88 ? -9.986 9.109 -0.624 1.00 89.19 88 LYS A CA 1
ATOM 700 C C . LYS A 1 88 ? -9.405 9.532 -1.964 1.00 89.19 88 LYS A C 1
ATOM 702 O O . LYS A 1 88 ? -9.893 9.134 -3.016 1.00 89.19 88 LYS A O 1
ATOM 707 N N . ASP A 1 89 ? -8.374 10.361 -1.899 1.00 91.94 89 ASP A N 1
ATOM 708 C CA . ASP A 1 89 ? -7.730 10.935 -3.066 1.00 91.94 89 ASP A CA 1
ATOM 709 C C . ASP A 1 89 ? -6.534 10.102 -3.508 1.00 91.94 89 ASP A C 1
ATOM 711 O O . ASP A 1 89 ? -5.734 9.621 -2.696 1.00 91.94 89 ASP A O 1
ATOM 715 N N . VAL A 1 90 ? -6.393 9.971 -4.823 1.00 93.25 90 VAL A N 1
ATOM 716 C CA . VAL A 1 90 ? -5.262 9.308 -5.460 1.00 93.25 90 VAL A CA 1
ATOM 717 C C . VAL A 1 90 ? -4.724 10.224 -6.544 1.00 93.25 90 VAL A C 1
ATOM 719 O O . VAL A 1 90 ? -5.462 10.700 -7.404 1.00 93.25 90 VAL A O 1
ATOM 722 N N . PHE A 1 91 ? -3.422 10.459 -6.501 1.00 94.50 91 PHE A N 1
ATOM 723 C CA . PHE A 1 91 ? -2.697 11.244 -7.482 1.00 94.50 91 PHE A CA 1
ATOM 724 C C . PHE A 1 91 ? -1.582 10.407 -8.088 1.00 94.50 91 PHE A C 1
ATOM 726 O O . PHE A 1 91 ? -1.019 9.517 -7.445 1.00 94.50 91 PHE A O 1
ATOM 733 N N . ILE A 1 92 ? -1.227 10.741 -9.319 1.00 92.50 92 ILE A N 1
ATOM 734 C CA . ILE A 1 92 ? -0.047 10.243 -10.001 1.00 92.50 92 ILE A CA 1
ATOM 735 C C . ILE A 1 92 ? 0.948 11.384 -10.095 1.00 92.50 92 ILE A C 1
ATOM 737 O O . ILE A 1 92 ? 0.639 12.425 -10.665 1.00 92.50 92 ILE A O 1
ATOM 741 N N . LEU A 1 93 ? 2.153 11.158 -9.595 1.00 92.88 93 LEU A N 1
ATOM 742 C CA . LEU A 1 93 ? 3.312 11.994 -9.853 1.00 92.88 93 LEU A CA 1
ATOM 743 C C . LEU A 1 93 ? 4.187 11.297 -10.896 1.00 92.88 93 LEU A C 1
ATOM 745 O O . LEU A 1 93 ? 4.568 10.140 -10.709 1.00 92.88 93 LEU A O 1
ATOM 749 N N . HIS A 1 94 ? 4.564 12.001 -11.963 1.00 91.75 94 HIS A N 1
ATOM 750 C CA . HIS A 1 94 ? 5.726 11.592 -12.749 1.00 91.75 94 HIS A CA 1
ATOM 751 C C . HIS A 1 94 ? 6.986 11.995 -11.978 1.00 91.75 94 HIS A C 1
ATOM 753 O O . HIS A 1 94 ? 7.516 13.092 -12.142 1.00 91.75 94 HIS A O 1
ATOM 759 N N . LYS A 1 95 ? 7.458 11.107 -11.105 1.00 89.31 95 LYS A N 1
ATOM 760 C CA . LYS A 1 95 ? 8.614 11.346 -10.249 1.00 89.31 95 LYS A CA 1
ATOM 761 C C . LYS A 1 95 ? 9.895 11.419 -11.097 1.00 89.31 95 LYS A C 1
ATOM 763 O O . LYS A 1 95 ? 10.249 10.412 -11.722 1.00 89.31 95 LYS A O 1
ATOM 768 N N . PRO A 1 96 ? 10.624 12.550 -11.085 1.00 87.81 96 PRO A N 1
ATOM 769 C CA . PRO A 1 96 ? 11.895 12.657 -11.791 1.00 87.81 96 PRO A CA 1
ATOM 770 C C . PRO A 1 96 ? 12.955 11.721 -11.198 1.00 87.81 96 PRO A C 1
ATOM 772 O O . PRO A 1 96 ? 12.910 11.351 -10.017 1.00 87.81 96 PRO A O 1
ATOM 775 N N . ALA A 1 97 ? 13.950 11.355 -12.005 1.00 81.75 97 ALA A N 1
ATOM 776 C CA . ALA A 1 97 ? 15.115 10.631 -11.505 1.00 81.75 97 ALA A CA 1
ATOM 777 C C . ALA A 1 97 ? 15.894 11.473 -10.473 1.00 81.75 97 ALA A C 1
ATOM 779 O O . ALA A 1 97 ? 15.963 12.697 -10.565 1.00 81.75 97 ALA A O 1
ATOM 780 N N . GLY A 1 98 ? 16.485 10.810 -9.474 1.00 78.44 98 GLY A N 1
ATOM 781 C CA . GLY A 1 98 ? 17.265 11.471 -8.418 1.00 78.44 98 GLY A CA 1
ATOM 782 C C . GLY A 1 98 ? 16.447 12.052 -7.260 1.00 78.44 98 GLY A C 1
ATOM 783 O O . GLY A 1 98 ? 17.044 12.597 -6.339 1.00 78.44 98 GLY A O 1
ATOM 784 N N . TYR A 1 99 ? 15.116 11.915 -7.274 1.00 81.50 99 TYR A N 1
ATOM 785 C CA . TYR A 1 99 ? 14.277 12.255 -6.123 1.00 81.50 99 TYR A CA 1
ATOM 786 C C . TYR A 1 99 ? 14.066 11.052 -5.194 1.00 81.50 99 TYR A C 1
ATOM 788 O O . TYR A 1 99 ? 13.899 9.921 -5.653 1.00 81.50 99 TYR A O 1
ATOM 796 N N . GLU A 1 100 ? 13.971 11.281 -3.888 1.00 80.44 100 GLU A N 1
ATOM 797 C CA . GLU A 1 100 ? 13.588 10.266 -2.898 1.00 80.44 100 GLU A CA 1
ATOM 798 C C . GLU A 1 100 ? 12.100 10.357 -2.560 1.00 80.44 100 GLU A C 1
ATOM 800 O O . GLU A 1 100 ? 11.561 11.454 -2.439 1.00 80.44 100 GLU A O 1
ATOM 805 N N . SER A 1 101 ? 11.408 9.221 -2.385 1.00 74.75 101 SER A N 1
ATOM 806 C CA . SER A 1 101 ? 9.997 9.257 -1.950 1.00 74.75 101 SER A CA 1
ATOM 807 C C . SER A 1 101 ? 9.829 9.297 -0.424 1.00 74.75 101 SER A C 1
ATOM 809 O O . SER A 1 101 ? 8.833 8.801 0.102 1.00 74.75 101 SER A O 1
ATOM 811 N N . SER A 1 102 ? 10.812 9.814 0.309 1.00 72.38 102 SER A N 1
ATOM 812 C CA . SER A 1 102 ? 10.719 10.017 1.754 1.00 72.38 102 SER A CA 1
ATOM 813 C C . SER A 1 102 ? 9.720 11.138 2.076 1.00 72.38 102 SER A C 1
ATOM 815 O O . SER A 1 102 ? 9.545 12.080 1.303 1.00 72.38 102 SER A O 1
ATOM 817 N N . VAL A 1 103 ? 9.019 10.997 3.206 1.00 68.75 103 VAL A N 1
ATOM 818 C CA . VAL A 1 103 ? 8.111 12.019 3.750 1.00 68.75 103 VAL A CA 1
ATOM 819 C C . VAL A 1 103 ? 8.830 12.689 4.912 1.00 68.75 103 VAL A C 1
ATOM 821 O O . VAL A 1 103 ? 9.154 12.013 5.888 1.00 68.75 103 VAL A O 1
ATOM 824 N N . GLY A 1 104 ? 9.063 13.995 4.812 1.00 62.41 104 GLY A N 1
ATOM 825 C CA . GLY A 1 104 ? 9.770 14.776 5.829 1.00 62.41 104 GLY A CA 1
ATOM 826 C C . GLY A 1 104 ? 10.831 15.704 5.245 1.00 62.41 104 GLY A C 1
ATOM 827 O O . GLY A 1 104 ? 11.006 15.783 4.024 1.00 62.41 104 GLY A O 1
ATOM 828 N N . GLU A 1 105 ? 11.502 16.423 6.140 1.00 53.03 105 GLU A N 1
ATOM 829 C CA . GLU A 1 105 ? 12.715 17.179 5.832 1.00 53.03 105 GLU A CA 1
ATOM 830 C C . GLU A 1 105 ? 13.876 16.192 5.715 1.00 53.03 105 GLU A C 1
ATOM 832 O O . GLU A 1 105 ? 14.014 15.291 6.543 1.00 53.03 105 GLU A O 1
ATOM 837 N N . SER A 1 106 ? 14.657 16.316 4.646 1.00 53.28 106 SER A N 1
ATOM 838 C CA . SER A 1 106 ? 15.905 15.572 4.526 1.00 53.28 106 SER A CA 1
ATOM 839 C C . SER A 1 106 ? 16.983 16.286 5.334 1.00 53.28 106 SER A C 1
ATOM 841 O O . SER A 1 106 ? 17.035 17.515 5.330 1.00 53.28 106 SER A O 1
ATOM 843 N N . GLU A 1 107 ? 17.838 15.522 6.011 1.00 51.97 107 GLU A N 1
ATOM 844 C CA . GLU A 1 107 ? 19.031 16.046 6.689 1.00 51.97 107 GLU A CA 1
ATOM 845 C C . GLU A 1 107 ? 20.110 16.505 5.684 1.00 51.97 107 GLU A C 1
ATOM 847 O O . GLU A 1 107 ? 21.046 17.208 6.056 1.00 51.97 107 GLU A O 1
ATOM 852 N N . GLU A 1 108 ? 19.956 16.160 4.400 1.00 54.31 108 GLU A N 1
ATOM 853 C CA . GLU A 1 108 ? 20.847 16.529 3.296 1.00 54.31 108 GLU A CA 1
ATOM 854 C C . GLU A 1 108 ? 20.099 17.333 2.214 1.00 54.31 108 GLU A C 1
ATOM 856 O O . GLU A 1 108 ? 18.872 17.301 2.127 1.00 54.31 108 GLU A O 1
ATOM 861 N N . GLU A 1 109 ? 20.831 17.992 1.304 1.00 54.12 109 GLU A N 1
ATOM 862 C CA . GLU A 1 109 ? 20.310 18.642 0.079 1.00 54.12 109 GLU A CA 1
ATOM 863 C C . GLU A 1 109 ? 19.655 17.654 -0.926 1.00 54.12 109 GLU A C 1
ATOM 865 O O . GLU A 1 109 ? 19.578 17.912 -2.132 1.00 54.12 109 GLU A O 1
ATOM 870 N N . THR A 1 110 ? 19.196 16.482 -0.480 1.00 58.78 110 THR A N 1
ATOM 871 C CA . THR A 1 110 ? 18.528 15.503 -1.332 1.00 58.78 110 THR A CA 1
ATOM 872 C C . THR A 1 110 ? 17.119 15.969 -1.682 1.00 58.78 110 THR A C 1
ATOM 874 O O . THR A 1 110 ? 16.311 16.392 -0.854 1.00 58.78 110 THR A O 1
ATOM 877 N N . LYS A 1 111 ? 16.806 15.892 -2.976 1.00 73.44 111 LYS A N 1
ATOM 878 C CA . LYS A 1 111 ? 15.509 16.290 -3.512 1.00 73.44 111 LYS A CA 1
ATOM 879 C C . LYS A 1 111 ? 14.461 15.244 -3.121 1.00 73.44 111 LYS A C 1
ATOM 881 O O . LYS A 1 111 ? 14.513 14.108 -3.584 1.00 73.44 111 LYS A O 1
ATOM 886 N N . THR A 1 112 ? 13.496 15.603 -2.280 1.00 82.31 112 THR A N 1
ATOM 887 C CA . THR A 1 112 ? 12.439 14.682 -1.826 1.00 82.31 112 THR A CA 1
ATOM 888 C C . THR A 1 112 ? 11.107 14.972 -2.508 1.00 82.31 112 THR A C 1
ATOM 890 O O . THR A 1 112 ? 10.842 16.087 -2.966 1.00 82.31 112 THR A O 1
ATOM 893 N N . VAL A 1 113 ? 10.222 13.972 -2.560 1.00 85.31 113 VAL A N 1
ATOM 894 C CA . VAL A 1 113 ? 8.850 14.182 -3.051 1.00 85.31 113 VAL A CA 1
ATOM 895 C C . VAL A 1 113 ? 8.006 15.051 -2.113 1.00 85.31 113 VAL A C 1
ATOM 897 O O . VAL A 1 113 ? 6.913 15.466 -2.498 1.00 85.31 113 VAL A O 1
ATOM 900 N N . SER A 1 114 ? 8.507 15.364 -0.910 1.00 83.38 114 SER A N 1
ATOM 901 C CA . SER A 1 114 ? 7.849 16.239 0.065 1.00 83.38 114 SER A CA 1
ATOM 902 C C . SER A 1 114 ? 7.447 17.589 -0.528 1.00 83.38 114 SER A C 1
ATOM 904 O O . SER A 1 114 ? 6.463 18.160 -0.076 1.00 83.38 114 SER A O 1
ATOM 906 N N . HIS A 1 115 ? 8.164 18.091 -1.543 1.00 84.06 115 HIS A N 1
ATOM 907 C CA . HIS A 1 115 ? 7.782 19.316 -2.247 1.00 84.06 115 HIS A CA 1
ATOM 908 C C . HIS A 1 115 ? 6.369 19.230 -2.845 1.00 84.06 115 HIS A C 1
ATOM 910 O O . HIS A 1 115 ? 5.559 20.101 -2.559 1.00 84.06 115 HIS A O 1
ATOM 916 N N . TRP A 1 116 ? 6.044 18.155 -3.573 1.00 89.44 116 TRP A N 1
ATOM 917 C CA . TRP A 1 116 ? 4.707 17.970 -4.152 1.00 89.44 116 TRP A CA 1
ATOM 918 C C . TRP A 1 116 ? 3.648 17.627 -3.103 1.00 89.44 116 TRP A C 1
ATOM 920 O O . TRP A 1 116 ? 2.490 17.983 -3.270 1.00 89.44 116 TRP A O 1
ATOM 930 N N . LEU A 1 117 ? 4.018 16.943 -2.013 1.00 86.88 117 LEU A N 1
ATOM 931 C CA . LEU A 1 117 ? 3.059 16.565 -0.965 1.00 86.88 117 LEU A CA 1
ATOM 932 C C . LEU A 1 117 ? 2.439 17.773 -0.248 1.00 86.88 117 LEU A C 1
ATOM 934 O O . LEU A 1 117 ? 1.343 17.641 0.289 1.00 86.88 117 LEU A O 1
ATOM 938 N N . LYS A 1 118 ? 3.119 18.927 -0.234 1.00 85.25 118 LYS A N 1
ATOM 939 C CA . LYS A 1 118 ? 2.629 20.161 0.404 1.00 85.25 118 LYS A CA 1
ATOM 940 C C . LYS A 1 118 ? 1.379 20.724 -0.272 1.00 85.25 118 LYS A C 1
ATOM 942 O O . LYS A 1 118 ? 0.552 21.314 0.414 1.00 85.25 118 LYS A O 1
ATOM 947 N N . ASP A 1 119 ? 1.235 20.494 -1.574 1.00 88.62 119 ASP A N 1
ATOM 948 C CA . ASP A 1 119 ? 0.113 20.991 -2.378 1.00 88.62 119 ASP A CA 1
ATOM 949 C C . ASP A 1 119 ? -1.040 19.973 -2.474 1.00 88.62 119 ASP A C 1
ATOM 951 O O . ASP A 1 119 ? -2.037 20.209 -3.156 1.00 88.62 119 ASP A O 1
ATOM 955 N N . LEU A 1 120 ? -0.911 18.820 -1.806 1.00 90.00 120 LEU A N 1
ATOM 956 C CA . LEU A 1 120 ? -1.906 17.748 -1.808 1.00 90.00 120 LEU A CA 1
ATOM 957 C C . LEU A 1 120 ? -2.737 17.722 -0.517 1.00 90.00 120 LEU A C 1
ATOM 959 O O . LEU A 1 120 ? -2.296 18.214 0.524 1.00 90.00 120 LEU A O 1
ATOM 963 N N . PRO A 1 121 ? -3.926 17.086 -0.540 1.00 88.25 121 PRO A N 1
ATOM 964 C CA . PRO A 1 121 ? -4.731 16.875 0.657 1.00 88.25 121 PRO A CA 1
ATOM 965 C C . PRO A 1 121 ? -3.943 16.219 1.797 1.00 88.25 121 PRO A C 1
ATOM 967 O O . PRO A 1 121 ? -3.131 15.309 1.589 1.00 88.25 121 PRO A O 1
ATOM 970 N N . ALA A 1 122 ? -4.237 16.643 3.026 1.00 83.06 122 ALA A N 1
ATOM 971 C CA . ALA A 1 122 ? -3.544 16.173 4.217 1.00 83.06 122 ALA A CA 1
ATOM 972 C C . ALA A 1 122 ? -3.574 14.637 4.349 1.00 83.06 122 ALA A C 1
ATOM 974 O O . ALA A 1 122 ? -4.609 13.978 4.208 1.00 83.06 122 ALA A O 1
ATOM 975 N N . GLY A 1 123 ? -2.412 14.061 4.662 1.00 81.69 123 GLY A N 1
ATOM 976 C CA . GLY A 1 123 ? -2.233 12.616 4.816 1.00 81.69 123 GLY A CA 1
ATOM 977 C C . GLY A 1 123 ? -1.899 11.868 3.523 1.00 81.69 123 GLY A C 1
ATOM 978 O O . GLY A 1 123 ? -1.697 10.654 3.588 1.00 81.69 123 GLY A O 1
ATOM 979 N N . CYS A 1 124 ? -1.794 12.553 2.377 1.00 87.31 124 CYS A N 1
ATOM 980 C CA . CYS A 1 124 ? -1.246 11.946 1.168 1.00 87.31 124 CYS A CA 1
ATOM 981 C C . CYS A 1 124 ? 0.199 11.489 1.395 1.00 87.31 124 CYS A C 1
ATOM 983 O O . CYS A 1 124 ? 1.046 12.244 1.871 1.00 87.31 124 CYS A O 1
ATOM 985 N N . VAL A 1 125 ? 0.481 10.236 1.043 1.00 86.12 125 VAL A N 1
ATOM 986 C CA . VAL A 1 125 ? 1.811 9.632 1.157 1.00 86.12 125 VAL A CA 1
ATOM 987 C C . VAL A 1 125 ? 2.154 8.835 -0.102 1.00 86.12 125 VAL A C 1
ATOM 989 O O . VAL A 1 125 ? 1.255 8.286 -0.748 1.00 86.12 125 VAL A O 1
ATOM 992 N N . PRO A 1 126 ? 3.445 8.724 -0.453 1.00 86.31 126 PRO A N 1
ATOM 993 C CA . PRO A 1 126 ? 3.875 7.931 -1.590 1.00 86.31 126 PRO A CA 1
ATOM 994 C C . PRO A 1 126 ? 3.705 6.426 -1.354 1.00 86.31 126 PRO A C 1
ATOM 996 O O . PRO A 1 126 ? 3.887 5.900 -0.249 1.00 86.31 126 PRO A O 1
ATOM 999 N N . VAL A 1 127 ? 3.350 5.714 -2.423 1.00 75.69 127 VAL A N 1
ATOM 1000 C CA . VAL A 1 127 ? 3.177 4.253 -2.415 1.00 75.69 127 VAL A CA 1
ATOM 1001 C C . VAL A 1 127 ? 4.511 3.515 -2.598 1.00 75.69 127 VAL A C 1
ATOM 1003 O O . VAL A 1 127 ? 4.707 2.464 -1.994 1.00 75.69 127 VAL A O 1
ATOM 1006 N N . ASP A 1 128 ? 5.458 4.064 -3.366 1.00 68.38 128 ASP A N 1
ATOM 1007 C CA . ASP A 1 128 ? 6.766 3.448 -3.647 1.00 68.38 128 ASP A CA 1
ATOM 1008 C C . ASP A 1 128 ? 7.937 4.415 -3.418 1.00 68.38 128 ASP A C 1
ATOM 1010 O O . ASP A 1 128 ? 7.792 5.630 -3.536 1.00 68.38 128 ASP A O 1
ATOM 1014 N N . VAL A 1 129 ? 9.107 3.868 -3.085 1.00 61.88 129 VAL A N 1
ATOM 1015 C CA . VAL A 1 129 ? 10.246 4.622 -2.547 1.00 61.88 129 VAL A CA 1
ATOM 1016 C C . VAL A 1 129 ? 11.366 4.847 -3.572 1.00 61.88 129 VAL A C 1
ATOM 1018 O O . VAL A 1 129 ? 11.922 5.944 -3.629 1.00 61.88 129 VAL A O 1
ATOM 1021 N N . GLU A 1 130 ? 11.663 3.871 -4.439 1.00 59.59 130 GLU A N 1
ATOM 1022 C CA . GLU A 1 130 ? 12.966 3.813 -5.134 1.00 59.59 130 GLU A CA 1
ATOM 1023 C C . GLU A 1 130 ? 12.894 3.583 -6.658 1.00 59.59 130 GLU A C 1
ATOM 1025 O O . GLU A 1 130 ? 13.686 2.816 -7.225 1.00 59.59 130 GLU A O 1
ATOM 1030 N N . THR A 1 131 ? 11.956 4.246 -7.340 1.00 71.38 131 THR A N 1
ATOM 1031 C CA . THR A 1 131 ? 11.857 4.258 -8.813 1.00 71.38 131 THR A CA 1
ATOM 1032 C C . THR A 1 131 ? 11.599 5.671 -9.354 1.00 71.38 131 THR A C 1
ATOM 1034 O O . THR A 1 131 ? 11.052 6.512 -8.637 1.00 71.38 131 THR A O 1
ATOM 1037 N N . SER A 1 132 ? 12.046 5.954 -10.585 1.00 77.44 132 SER A N 1
ATOM 1038 C CA . SER A 1 132 ? 11.587 7.123 -11.355 1.00 77.44 132 SER A CA 1
ATOM 1039 C C . SER A 1 132 ? 10.309 6.767 -12.120 1.00 77.44 132 SER A C 1
ATOM 1041 O O . SER A 1 132 ? 9.962 5.587 -12.247 1.00 77.44 132 SER A O 1
ATOM 1043 N N . GLY A 1 133 ? 9.610 7.766 -12.654 1.00 83.19 133 GLY A N 1
ATOM 1044 C CA . GLY A 1 133 ? 8.357 7.559 -13.376 1.00 83.19 133 GLY A CA 1
ATOM 1045 C C . GLY A 1 133 ? 7.142 7.589 -12.463 1.00 83.19 133 GLY A C 1
ATOM 1046 O O . GLY A 1 133 ? 7.076 8.383 -11.529 1.00 83.19 133 GLY A O 1
ATOM 1047 N N . LEU A 1 134 ? 6.159 6.747 -12.753 1.00 87.12 134 LEU A N 1
ATOM 1048 C CA . LEU A 1 134 ? 4.859 6.757 -12.102 1.00 87.12 134 LEU A CA 1
ATOM 1049 C C . LEU A 1 134 ? 4.993 6.465 -10.604 1.00 87.12 134 LEU A C 1
ATOM 1051 O O . LEU A 1 134 ? 5.308 5.345 -10.199 1.00 87.12 134 LEU A O 1
ATOM 1055 N N . LEU A 1 135 ? 4.672 7.457 -9.779 1.00 88.25 135 LEU A N 1
ATOM 1056 C CA . LEU A 1 135 ? 4.525 7.318 -8.340 1.00 88.25 135 LEU A CA 1
ATOM 1057 C C . LEU A 1 135 ? 3.097 7.670 -7.930 1.00 88.25 135 LEU A C 1
ATOM 1059 O O . LEU A 1 135 ? 2.634 8.781 -8.164 1.00 88.25 135 LEU A O 1
ATOM 1063 N N . LEU A 1 136 ? 2.411 6.735 -7.277 1.00 88.94 136 LEU A N 1
ATOM 1064 C CA . LEU A 1 136 ? 1.118 7.025 -6.667 1.00 88.94 136 LEU A CA 1
ATOM 1065 C C . LEU A 1 136 ? 1.308 7.748 -5.336 1.00 88.94 136 LEU A C 1
ATOM 1067 O O . LEU A 1 136 ? 2.127 7.333 -4.510 1.00 88.94 136 LEU A O 1
ATOM 1071 N N . LEU A 1 137 ? 0.511 8.791 -5.132 1.00 92.31 137 LEU A N 1
ATOM 1072 C CA . LEU A 1 137 ? 0.384 9.547 -3.891 1.00 92.31 137 LEU A CA 1
ATOM 1073 C C . LEU A 1 137 ? -1.073 9.435 -3.440 1.00 92.31 137 LEU A C 1
ATOM 1075 O O . LEU A 1 137 ? -1.979 9.720 -4.217 1.00 92.31 137 LEU A O 1
ATOM 1079 N N . THR A 1 138 ? -1.327 8.984 -2.214 1.00 91.75 138 THR A N 1
ATOM 1080 C CA . THR A 1 138 ? -2.709 8.804 -1.742 1.00 91.75 138 THR A CA 1
ATOM 1081 C C . THR A 1 138 ? -2.835 8.948 -0.232 1.00 91.75 138 THR A C 1
ATOM 1083 O O . THR A 1 138 ? -1.911 8.599 0.508 1.00 91.75 138 THR A O 1
ATOM 1086 N N . ASN A 1 139 ? -3.983 9.457 0.224 1.00 89.25 139 ASN A N 1
ATOM 1087 C CA . ASN A 1 139 ? -4.408 9.429 1.628 1.00 89.25 139 ASN A CA 1
ATOM 1088 C C . ASN A 1 139 ? -5.211 8.147 1.972 1.00 89.25 139 ASN A C 1
ATOM 1090 O O . ASN A 1 139 ? -5.601 7.927 3.125 1.00 89.25 139 ASN A O 1
ATOM 1094 N N . ASP A 1 140 ? -5.439 7.272 0.988 1.00 88.88 140 ASP A N 1
ATOM 1095 C CA . ASP A 1 140 ? -5.977 5.930 1.164 1.00 88.88 140 ASP A CA 1
ATOM 1096 C C . ASP A 1 140 ? -4.841 4.951 1.487 1.00 88.88 140 ASP A C 1
ATOM 1098 O O . ASP A 1 140 ? -4.194 4.345 0.629 1.00 88.88 140 ASP A O 1
ATOM 1102 N N . HIS A 1 141 ? -4.571 4.804 2.782 1.00 83.12 141 HIS A N 1
ATOM 1103 C CA . HIS A 1 141 ? -3.547 3.882 3.266 1.00 83.12 141 HIS A CA 1
ATOM 1104 C C . HIS A 1 141 ? -3.848 2.410 2.947 1.00 83.12 141 HIS A C 1
ATOM 1106 O O . HIS A 1 141 ? -2.913 1.608 2.897 1.00 83.12 141 HIS A O 1
ATOM 1112 N N . ASP A 1 142 ? -5.116 2.044 2.755 1.00 85.06 142 ASP A N 1
ATOM 1113 C CA . ASP A 1 142 ? -5.492 0.668 2.436 1.00 85.06 142 ASP A CA 1
ATOM 1114 C C . ASP A 1 142 ? -5.185 0.367 0.967 1.00 85.06 142 ASP A C 1
ATOM 1116 O O . ASP A 1 142 ? -4.539 -0.642 0.668 1.00 85.06 142 ASP A O 1
ATOM 1120 N N . LEU A 1 143 ? -5.510 1.304 0.071 1.00 84.88 143 LEU A N 1
ATOM 1121 C CA . LEU A 1 143 ? -5.101 1.244 -1.331 1.00 84.88 143 LEU A CA 1
ATOM 1122 C C . LEU A 1 143 ? -3.574 1.236 -1.469 1.00 84.88 143 LEU A C 1
ATOM 1124 O O . LEU A 1 143 ? -3.030 0.425 -2.215 1.00 84.88 143 LEU A O 1
ATOM 1128 N N . ASN A 1 144 ? -2.860 2.071 -0.704 1.00 80.62 144 ASN A N 1
ATOM 1129 C CA . ASN A 1 144 ? -1.392 2.099 -0.693 1.00 80.62 144 ASN A CA 1
ATOM 1130 C C . ASN A 1 144 ? -0.803 0.709 -0.391 1.00 80.62 144 ASN A C 1
ATOM 1132 O O . ASN A 1 144 ? 0.072 0.224 -1.109 1.00 80.62 144 ASN A O 1
ATOM 1136 N N . HIS A 1 145 ? -1.316 0.027 0.636 1.00 75.69 145 HIS A N 1
ATOM 1137 C CA . HIS A 1 145 ? -0.882 -1.330 0.964 1.00 75.69 145 HIS A CA 1
ATOM 1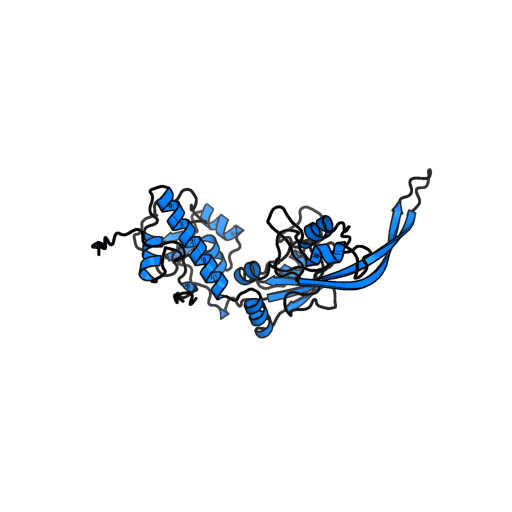138 C C . HIS A 1 145 ? -1.235 -2.339 -0.142 1.00 75.69 145 HIS A C 1
ATOM 1140 O O . HIS A 1 145 ? -0.442 -3.235 -0.438 1.00 75.69 145 HIS A O 1
ATOM 1146 N N . SER A 1 146 ? -2.404 -2.183 -0.766 1.00 75.94 146 SER A N 1
ATOM 1147 C CA . SER A 1 146 ? -2.879 -3.066 -1.833 1.00 75.94 146 SER A CA 1
ATOM 1148 C C . SER A 1 146 ? -2.026 -2.960 -3.110 1.00 75.94 146 SER A C 1
ATOM 1150 O O . SER A 1 146 ? -1.595 -3.975 -3.664 1.00 75.94 146 SER A O 1
ATOM 1152 N N . VAL A 1 147 ? -1.688 -1.730 -3.517 1.00 71.31 147 VAL A N 1
ATOM 1153 C CA . VAL A 1 147 ? -1.034 -1.398 -4.797 1.00 71.31 147 VAL A CA 1
ATOM 1154 C C . VAL A 1 147 ? 0.486 -1.578 -4.788 1.00 71.31 147 VAL A C 1
ATOM 1156 O O . VAL A 1 147 ? 1.099 -1.691 -5.849 1.00 71.31 147 VAL A O 1
ATOM 1159 N N . ARG A 1 148 ? 1.137 -1.686 -3.621 1.00 63.44 148 ARG A N 1
ATOM 1160 C CA . ARG A 1 148 ? 2.595 -1.939 -3.487 1.00 63.44 148 ARG A CA 1
ATOM 1161 C C . ARG A 1 148 ? 3.099 -3.225 -4.167 1.00 63.44 148 ARG A C 1
ATOM 1163 O O . ARG A 1 148 ? 4.257 -3.580 -4.007 1.00 63.44 148 ARG A O 1
ATOM 1170 N N . LYS A 1 149 ? 2.267 -3.918 -4.943 1.00 51.88 149 LYS A N 1
ATOM 1171 C CA . LYS A 1 149 ? 2.506 -5.196 -5.602 1.00 51.88 149 LYS A CA 1
ATOM 1172 C C . LYS A 1 149 ? 2.860 -5.100 -7.103 1.00 51.88 149 LYS A C 1
ATOM 1174 O O . LYS A 1 149 ? 2.602 -6.053 -7.818 1.00 51.88 149 LYS A O 1
ATOM 1179 N N . SER A 1 150 ? 3.470 -4.035 -7.628 1.00 43.16 150 SER A N 1
ATOM 1180 C CA . SER A 1 150 ? 3.908 -4.036 -9.046 1.00 43.16 150 SER A CA 1
ATOM 1181 C C . SER A 1 150 ? 5.058 -3.069 -9.338 1.00 43.16 150 SER A C 1
ATOM 1183 O O . SER A 1 150 ? 5.094 -1.990 -8.749 1.00 43.16 150 SER A O 1
ATOM 1185 N N . GLY A 1 151 ? 5.959 -3.403 -10.270 1.00 41.62 151 GLY A N 1
ATOM 1186 C CA . GLY A 1 151 ? 7.047 -2.522 -10.731 1.00 41.62 151 GLY A CA 1
ATOM 1187 C C . GLY A 1 151 ? 7.712 -2.981 -12.044 1.00 41.62 151 GLY A C 1
ATOM 1188 O O . GLY A 1 151 ? 7.764 -4.173 -12.320 1.00 41.62 151 GLY A O 1
ATOM 1189 N N . ASN A 1 152 ? 8.249 -2.048 -12.844 1.00 39.84 152 ASN A N 1
ATOM 1190 C CA . ASN A 1 152 ? 8.757 -2.305 -14.207 1.00 39.84 152 ASN A CA 1
ATOM 1191 C C . ASN A 1 152 ? 10.193 -1.785 -14.424 1.00 39.84 152 ASN A C 1
ATOM 1193 O O . ASN A 1 152 ? 10.564 -0.798 -13.797 1.00 39.84 152 ASN A O 1
ATOM 1197 N N . THR A 1 153 ? 10.872 -2.384 -15.420 1.00 35.41 153 THR A N 1
ATOM 1198 C CA . THR A 1 153 ? 12.059 -1.946 -16.214 1.00 35.41 153 THR A CA 1
ATOM 1199 C C . THR A 1 153 ? 13.456 -2.361 -15.721 1.00 35.41 153 THR A C 1
ATOM 1201 O O . THR A 1 153 ? 13.825 -2.141 -14.578 1.00 35.41 153 THR A O 1
ATOM 1204 N N . VAL A 1 154 ? 14.264 -2.972 -16.599 1.00 39.00 154 VAL A N 1
ATOM 1205 C CA . VAL A 1 154 ? 15.661 -3.363 -16.328 1.00 39.00 154 VAL A CA 1
ATOM 1206 C C . VAL A 1 154 ? 16.555 -3.025 -17.515 1.00 39.00 154 VAL A C 1
ATOM 1208 O O . VAL A 1 154 ? 16.169 -3.293 -18.648 1.00 39.00 154 VAL A O 1
ATOM 1211 N N . ASP A 1 155 ? 17.769 -2.532 -17.254 1.00 39.78 155 ASP A N 1
ATOM 1212 C CA . ASP A 1 155 ? 18.721 -2.152 -18.305 1.00 39.78 155 ASP A CA 1
ATOM 1213 C C . ASP A 1 155 ? 19.909 -3.117 -18.407 1.00 39.78 155 ASP A C 1
ATOM 1215 O O . ASP A 1 155 ? 20.598 -3.362 -17.418 1.00 39.78 155 ASP A O 1
ATOM 1219 N N . LYS A 1 156 ? 20.158 -3.637 -19.613 1.00 33.78 156 LYS A N 1
ATOM 1220 C CA . LYS A 1 156 ? 21.412 -4.224 -20.151 1.00 33.78 156 LYS A CA 1
ATOM 1221 C C . LYS A 1 156 ? 21.109 -4.684 -21.583 1.00 33.78 156 LYS A C 1
ATOM 1223 O O . LYS A 1 156 ? 19.970 -5.050 -21.824 1.00 33.78 156 LYS A O 1
ATOM 1228 N N . LYS A 1 157 ? 22.090 -4.688 -22.504 1.00 36.81 157 LYS A N 1
ATOM 1229 C CA . LYS A 1 157 ? 21.924 -5.216 -23.875 1.00 36.81 157 LYS A CA 1
ATOM 1230 C C . LYS A 1 157 ? 21.498 -6.690 -23.870 1.00 36.81 157 LYS A C 1
ATOM 1232 O O . LYS A 1 157 ? 22.227 -7.500 -23.301 1.00 36.81 157 LYS A O 1
ATOM 1237 N N . ILE A 1 158 ? 20.334 -7.004 -24.439 1.00 49.28 158 ILE A N 1
ATOM 1238 C CA . ILE A 1 158 ? 19.668 -8.315 -24.363 1.00 49.28 158 ILE A CA 1
ATOM 1239 C C . ILE A 1 158 ? 18.927 -8.554 -25.686 1.00 49.28 158 ILE A C 1
ATOM 1241 O O . ILE A 1 158 ? 18.288 -7.633 -26.189 1.00 49.28 158 ILE A O 1
ATOM 1245 N N . ASP A 1 159 ? 19.015 -9.765 -26.233 1.00 50.78 159 ASP A N 1
ATOM 1246 C CA . ASP A 1 159 ? 18.245 -10.227 -27.402 1.00 50.78 159 ASP A CA 1
ATOM 1247 C C . ASP A 1 159 ? 16.998 -11.026 -26.958 1.00 50.78 159 ASP A C 1
ATOM 1249 O O . ASP A 1 159 ? 16.940 -11.491 -25.818 1.00 50.78 159 ASP A O 1
ATOM 1253 N N . GLN A 1 160 ? 15.980 -11.190 -27.810 1.00 58.34 160 GLN A N 1
ATOM 1254 C CA . GLN A 1 160 ? 14.738 -11.899 -27.450 1.00 58.34 160 GLN A CA 1
ATOM 1255 C C . GLN A 1 160 ? 15.001 -13.361 -27.050 1.00 58.34 160 GLN A C 1
ATOM 1257 O O . GLN A 1 160 ? 14.307 -13.897 -26.186 1.00 58.34 160 GLN A O 1
ATOM 1262 N N . ASP A 1 161 ? 16.051 -13.967 -27.611 1.00 60.44 161 ASP A N 1
ATOM 1263 C CA . ASP A 1 161 ? 16.519 -15.323 -27.302 1.00 60.44 161 ASP A CA 1
ATOM 1264 C C . ASP A 1 161 ? 17.574 -15.404 -26.186 1.00 60.44 161 ASP A C 1
ATOM 1266 O O . ASP A 1 161 ? 18.102 -16.480 -25.888 1.00 60.44 161 ASP A O 1
ATOM 1270 N N . ASP A 1 162 ? 17.884 -14.286 -25.533 1.00 78.56 162 ASP A N 1
ATOM 1271 C CA . ASP A 1 162 ? 18.882 -14.245 -24.473 1.00 78.56 162 ASP A CA 1
ATOM 1272 C C . ASP A 1 162 ? 18.418 -15.037 -23.237 1.00 78.56 162 ASP A C 1
ATOM 1274 O O . ASP A 1 162 ? 17.284 -14.928 -22.753 1.00 78.56 162 ASP A O 1
ATOM 1278 N N . ALA A 1 163 ? 19.337 -15.819 -22.668 1.00 83.12 163 ALA A N 1
ATOM 1279 C CA . ALA A 1 163 ? 19.090 -16.626 -21.476 1.00 83.12 163 ALA A CA 1
ATOM 1280 C C . ALA A 1 163 ? 18.572 -15.802 -20.280 1.00 83.12 163 ALA A C 1
ATOM 1282 O O . ALA A 1 163 ? 17.883 -16.335 -19.413 1.00 83.12 163 ALA A O 1
ATOM 1283 N N . SER A 1 164 ? 18.884 -14.508 -20.207 1.00 85.00 164 SER A N 1
ATOM 1284 C CA . SER A 1 164 ? 18.371 -13.605 -19.176 1.00 85.00 164 SER A CA 1
ATOM 1285 C C . SER A 1 164 ? 16.868 -13.337 -19.301 1.00 85.00 164 SER A C 1
ATOM 1287 O O . SER A 1 164 ? 16.186 -13.331 -18.276 1.00 85.00 164 SER A O 1
ATOM 1289 N N . VAL A 1 165 ? 16.327 -13.193 -20.519 1.00 86.69 165 VAL A N 1
ATOM 1290 C CA . VAL A 1 165 ? 14.877 -13.054 -20.760 1.00 86.69 165 VAL A CA 1
ATOM 1291 C C . VAL A 1 165 ? 14.162 -14.323 -20.325 1.00 86.69 165 VAL A C 1
ATOM 1293 O O . VAL A 1 165 ? 13.189 -14.253 -19.573 1.00 86.69 165 VAL A O 1
ATOM 1296 N N . ARG A 1 166 ? 14.697 -15.486 -20.720 1.00 88.75 166 ARG A N 1
ATOM 1297 C CA . ARG A 1 166 ? 14.152 -16.790 -20.321 1.00 88.75 166 ARG A CA 1
ATOM 1298 C C . ARG A 1 166 ? 14.140 -16.946 -18.806 1.00 88.75 166 ARG A C 1
ATOM 1300 O O . ARG A 1 166 ? 13.091 -17.232 -18.251 1.00 88.75 166 ARG A O 1
ATOM 1307 N N . ARG A 1 167 ? 15.234 -16.616 -18.110 1.00 91.69 167 ARG A N 1
ATOM 1308 C CA . ARG A 1 167 ? 15.283 -16.650 -16.633 1.00 91.69 167 ARG A CA 1
ATOM 1309 C C . ARG A 1 167 ? 14.260 -15.729 -15.972 1.00 91.69 167 ARG A C 1
ATOM 1311 O O . ARG A 1 167 ? 13.651 -16.113 -14.978 1.00 91.69 167 ARG A O 1
ATOM 1318 N N . LEU A 1 168 ? 14.068 -14.516 -16.495 1.00 91.25 168 LEU A N 1
ATOM 1319 C CA . LEU A 1 168 ? 13.062 -13.586 -15.971 1.00 91.25 168 LEU A CA 1
ATOM 1320 C C . LEU A 1 168 ? 11.643 -14.153 -16.123 1.00 91.25 168 LEU A C 1
ATOM 1322 O O . LEU A 1 168 ? 10.826 -13.989 -15.214 1.00 91.25 168 LEU A O 1
ATOM 1326 N N . LEU A 1 169 ? 11.366 -14.816 -17.249 1.00 91.81 169 LEU A N 1
ATOM 1327 C CA . LEU A 1 169 ? 10.080 -15.444 -17.546 1.00 91.81 169 LEU A CA 1
ATOM 1328 C C . LEU A 1 169 ? 9.870 -16.768 -16.814 1.00 91.81 169 LEU A C 1
ATOM 1330 O O . LEU A 1 169 ? 8.751 -17.026 -16.405 1.00 91.81 169 LEU A O 1
ATOM 1334 N N . GLU A 1 170 ? 10.886 -17.607 -16.637 1.00 93.50 170 GLU A N 1
ATOM 1335 C CA . GLU A 1 170 ? 10.795 -18.896 -15.934 1.00 93.50 170 GLU A CA 1
ATOM 1336 C C . GLU A 1 170 ? 10.700 -18.694 -14.418 1.00 93.50 170 GLU A C 1
ATOM 1338 O O . GLU A 1 170 ? 9.921 -19.369 -13.742 1.00 93.50 170 GLU A O 1
ATOM 1343 N N . GLY A 1 171 ? 11.408 -17.688 -13.903 1.00 93.12 171 GLY A N 1
ATOM 1344 C CA . GLY A 1 171 ? 11.411 -17.300 -12.503 1.00 93.12 171 GLY A CA 1
ATOM 1345 C C . GLY A 1 171 ? 12.810 -17.350 -11.897 1.00 93.12 171 GLY A C 1
ATOM 1346 O O . GLY A 1 171 ? 13.616 -18.233 -12.174 1.00 93.12 171 GLY A O 1
ATOM 1347 N N . ILE A 1 172 ? 13.090 -16.388 -11.024 1.00 93.12 172 ILE A N 1
ATOM 1348 C CA . ILE A 1 172 ? 14.381 -16.220 -10.364 1.00 93.12 172 ILE A CA 1
ATOM 1349 C C . ILE A 1 172 ? 14.211 -16.557 -8.885 1.00 93.12 172 ILE A C 1
ATOM 1351 O O . ILE A 1 172 ? 13.419 -15.893 -8.208 1.00 93.12 172 ILE A O 1
ATOM 1355 N N . PRO A 1 173 ? 14.932 -17.557 -8.353 1.00 94.19 173 PRO A N 1
ATOM 1356 C CA . PRO A 1 173 ? 14.890 -17.859 -6.932 1.00 94.19 173 PRO A CA 1
ATOM 1357 C C . PRO A 1 173 ? 15.522 -16.706 -6.144 1.00 94.19 173 PRO A C 1
ATOM 1359 O O . PRO A 1 173 ? 16.695 -16.376 -6.319 1.00 94.19 173 PRO A O 1
ATOM 1362 N N . LEU A 1 174 ? 14.730 -16.079 -5.276 1.00 91.19 174 LEU A N 1
ATOM 1363 C CA . LEU A 1 174 ? 15.184 -15.081 -4.311 1.00 91.19 174 LEU A CA 1
ATOM 1364 C C . LEU A 1 174 ? 15.031 -15.638 -2.890 1.00 91.19 174 LEU A C 1
ATOM 1366 O O . LEU A 1 174 ? 14.319 -16.614 -2.665 1.00 91.19 174 LEU A O 1
ATOM 1370 N N . HIS A 1 175 ? 15.655 -14.979 -1.912 1.00 88.88 175 HIS A N 1
ATOM 1371 C CA . HIS A 1 175 ? 15.573 -15.374 -0.496 1.00 88.88 175 HIS A CA 1
ATOM 1372 C C . HIS A 1 175 ? 14.138 -15.434 0.068 1.00 88.88 175 HIS A C 1
ATOM 1374 O O . HIS A 1 175 ? 13.884 -16.138 1.035 1.00 88.88 175 HIS A O 1
ATOM 1380 N N . ASP A 1 176 ? 13.212 -14.684 -0.531 1.00 85.38 176 ASP A N 1
ATOM 1381 C CA . ASP A 1 176 ? 11.810 -14.540 -0.140 1.00 85.38 176 ASP A CA 1
ATOM 1382 C C . ASP A 1 176 ? 10.865 -15.242 -1.134 1.00 85.38 176 ASP A C 1
ATOM 1384 O O . ASP A 1 176 ? 9.683 -14.912 -1.207 1.00 85.38 176 ASP A O 1
ATOM 1388 N N . GLY A 1 177 ? 11.387 -16.195 -1.917 1.00 90.62 177 GLY A N 1
ATOM 1389 C CA . GLY A 1 177 ? 10.639 -17.002 -2.884 1.00 90.62 177 GLY A CA 1
ATOM 1390 C C . GLY A 1 177 ? 10.959 -16.679 -4.345 1.00 90.62 177 GLY A C 1
ATOM 1391 O O . GLY A 1 177 ? 11.718 -15.760 -4.660 1.00 90.62 177 GLY A O 1
ATOM 1392 N N . ILE A 1 178 ? 10.359 -17.429 -5.267 1.00 93.19 178 ILE A N 1
ATOM 1393 C CA . ILE A 1 178 ? 10.584 -17.277 -6.714 1.00 93.19 178 ILE A CA 1
ATOM 1394 C C . ILE A 1 178 ? 9.931 -15.983 -7.211 1.00 93.19 178 ILE A C 1
ATOM 1396 O O . ILE A 1 178 ? 8.764 -15.737 -6.920 1.00 93.19 178 ILE A O 1
ATOM 1400 N N . ALA A 1 179 ? 10.674 -15.146 -7.936 1.00 90.69 179 ALA A N 1
ATOM 1401 C CA . ALA A 1 179 ? 10.182 -13.929 -8.586 1.00 90.69 179 ALA A CA 1
ATOM 1402 C C . ALA A 1 179 ? 10.086 -14.126 -10.096 1.00 90.69 179 ALA A C 1
ATOM 1404 O O . ALA A 1 179 ? 11.082 -14.469 -10.730 1.00 90.69 179 ALA A O 1
ATOM 1405 N N . LYS A 1 180 ? 8.908 -13.894 -10.677 1.00 90.44 180 LYS A N 1
ATOM 1406 C CA . LYS A 1 180 ? 8.626 -14.207 -12.084 1.00 90.44 180 LYS A CA 1
ATOM 1407 C C . LYS A 1 180 ? 8.041 -13.003 -12.814 1.00 90.44 180 LYS A C 1
ATOM 1409 O O . LYS A 1 180 ? 7.114 -12.361 -12.317 1.00 90.44 180 LYS A O 1
ATOM 1414 N N . ALA A 1 181 ? 8.560 -12.713 -14.004 1.00 89.31 181 ALA A N 1
ATOM 1415 C CA . ALA A 1 181 ? 7.942 -11.758 -14.911 1.00 89.31 181 ALA A CA 1
ATOM 1416 C C . ALA A 1 181 ? 6.734 -12.404 -15.600 1.00 89.31 181 ALA A C 1
ATOM 1418 O O . ALA A 1 181 ? 6.796 -13.542 -16.056 1.00 89.31 181 ALA A O 1
ATOM 1419 N N . LEU A 1 182 ? 5.631 -11.665 -15.688 1.00 86.19 182 LEU A N 1
ATOM 1420 C CA . LEU A 1 182 ? 4.477 -12.051 -16.499 1.00 86.19 182 LEU A CA 1
ATOM 1421 C C . LEU A 1 182 ? 4.784 -11.911 -17.989 1.00 86.19 182 LEU A C 1
ATOM 1423 O O . LEU A 1 182 ? 4.325 -12.706 -18.799 1.00 86.19 182 LEU A O 1
ATOM 1427 N N . SER A 1 183 ? 5.546 -10.878 -18.340 1.00 85.81 183 SER A N 1
ATOM 1428 C CA . SER A 1 183 ? 6.021 -10.640 -19.694 1.00 85.81 183 SER A CA 1
ATOM 1429 C C . SER A 1 183 ? 7.323 -9.855 -19.654 1.00 85.81 183 SER A C 1
ATOM 1431 O O . SER A 1 183 ? 7.534 -9.028 -18.759 1.00 85.81 183 SER A O 1
ATOM 1433 N N . VAL A 1 184 ? 8.156 -10.079 -20.663 1.00 88.62 184 VAL A N 1
ATOM 1434 C CA . VAL A 1 184 ? 9.372 -9.313 -20.927 1.00 88.62 184 VAL A CA 1
ATOM 1435 C C . VAL A 1 184 ? 9.363 -8.962 -22.409 1.00 88.62 184 VAL A C 1
ATOM 1437 O O . VAL A 1 184 ? 9.131 -9.837 -23.237 1.00 88.62 184 VAL A O 1
ATOM 1440 N N . SER A 1 185 ? 9.590 -7.698 -22.746 1.00 84.12 185 SER A N 1
ATOM 1441 C CA . SER A 1 185 ? 9.742 -7.263 -24.134 1.00 84.12 185 SER A CA 1
ATOM 1442 C C . SER A 1 185 ? 10.918 -6.310 -24.265 1.00 84.12 185 SER A C 1
ATOM 1444 O O . SER A 1 185 ? 11.107 -5.424 -23.430 1.00 84.12 185 SER A O 1
ATOM 1446 N N . ILE A 1 186 ? 11.685 -6.460 -25.337 1.00 84.94 186 ILE A N 1
ATOM 1447 C CA . ILE A 1 186 ? 12.724 -5.502 -25.704 1.00 84.94 186 ILE A CA 1
ATOM 1448 C C . ILE A 1 186 ? 12.049 -4.316 -26.382 1.00 84.94 186 ILE A C 1
ATOM 1450 O O . ILE A 1 186 ? 11.330 -4.493 -27.361 1.00 84.94 186 ILE A O 1
ATOM 1454 N N . LEU A 1 187 ? 12.251 -3.118 -25.838 1.00 80.62 187 LEU A N 1
ATOM 1455 C CA . LEU A 1 187 ? 11.698 -1.892 -26.411 1.00 80.62 187 LEU A CA 1
ATOM 1456 C C . LEU A 1 187 ? 12.651 -1.285 -27.437 1.00 80.62 187 LEU A C 1
ATOM 1458 O O . LEU A 1 187 ? 12.231 -0.901 -28.524 1.00 80.62 187 LEU A O 1
ATOM 1462 N N . SER A 1 188 ? 13.931 -1.182 -27.086 1.00 78.06 188 SER A N 1
ATOM 1463 C CA . SER A 1 188 ? 14.948 -0.581 -27.944 1.00 78.06 188 SER A CA 1
ATOM 1464 C C . SER A 1 188 ? 16.356 -0.910 -27.460 1.00 78.06 188 SER A C 1
ATOM 1466 O O . SER A 1 188 ? 16.569 -1.274 -26.300 1.00 78.06 188 SER A O 1
ATOM 1468 N N . SER A 1 189 ? 17.326 -0.730 -28.351 1.00 81.06 189 SER A N 1
ATOM 1469 C CA . SER A 1 189 ? 18.744 -0.656 -28.007 1.00 81.06 189 SER A CA 1
ATOM 1470 C C . SER A 1 189 ? 19.195 0.798 -28.104 1.00 81.06 189 SER A C 1
ATOM 1472 O O . SER A 1 189 ? 18.887 1.477 -29.082 1.00 81.06 189 SER A O 1
ATOM 1474 N N . ILE A 1 190 ? 19.890 1.284 -27.078 1.00 76.06 190 ILE A N 1
ATOM 1475 C CA . ILE A 1 190 ? 20.357 2.668 -26.954 1.00 76.06 190 ILE A CA 1
ATOM 1476 C C . ILE A 1 190 ? 21.852 2.691 -26.637 1.00 76.06 190 ILE A C 1
ATOM 1478 O O . ILE A 1 190 ? 22.364 1.792 -25.970 1.00 76.06 190 ILE A O 1
ATOM 1482 N N . THR A 1 191 ? 22.548 3.746 -27.047 1.00 75.69 191 THR A N 1
ATOM 1483 C CA . THR A 1 191 ? 23.934 3.996 -26.635 1.00 75.69 191 THR A CA 1
ATOM 1484 C C . THR A 1 191 ? 23.937 5.058 -25.546 1.00 75.69 191 THR A C 1
ATOM 1486 O O . THR A 1 191 ? 23.464 6.172 -25.756 1.00 75.69 191 THR A O 1
ATOM 1489 N N . LEU A 1 192 ? 24.447 4.709 -24.365 1.00 71.19 192 LEU A N 1
ATOM 1490 C CA . LEU A 1 192 ? 24.635 5.649 -23.265 1.00 71.19 192 LEU A CA 1
ATOM 1491 C C . LEU A 1 192 ? 26.081 6.134 -23.238 1.00 71.19 192 LEU A C 1
ATOM 1493 O O . LEU A 1 192 ? 27.010 5.333 -23.111 1.00 71.19 192 LEU A O 1
ATOM 1497 N N . THR A 1 193 ? 26.257 7.450 -23.282 1.00 72.06 193 THR A N 1
ATOM 1498 C CA . THR A 1 193 ? 27.562 8.103 -23.158 1.00 72.06 193 THR A CA 1
ATOM 1499 C C . THR A 1 193 ? 27.766 8.567 -21.723 1.00 72.06 193 THR A C 1
ATOM 1501 O O . THR A 1 193 ? 26.934 9.276 -21.157 1.00 72.06 193 THR A O 1
ATOM 1504 N N . ARG A 1 194 ? 28.880 8.165 -21.105 1.00 72.12 194 ARG A N 1
ATOM 1505 C CA . ARG A 1 194 ? 29.245 8.569 -19.743 1.00 72.12 194 ARG A CA 1
ATOM 1506 C C . ARG A 1 194 ? 30.622 9.217 -19.722 1.00 72.12 194 ARG A C 1
ATOM 1508 O O . ARG A 1 194 ? 31.603 8.564 -20.076 1.00 72.12 194 ARG A O 1
ATOM 1515 N N . ARG A 1 195 ? 30.713 10.435 -19.178 1.00 74.19 195 ARG A N 1
ATOM 1516 C CA . ARG A 1 195 ? 31.998 11.067 -18.845 1.00 74.19 195 ARG A CA 1
ATOM 1517 C C . ARG A 1 195 ? 32.672 10.342 -17.693 1.00 74.19 195 ARG A C 1
ATOM 1519 O O . ARG A 1 195 ? 32.089 10.165 -16.625 1.00 74.19 195 ARG A O 1
ATOM 1526 N N . VAL A 1 196 ? 33.916 9.939 -17.902 1.00 75.81 196 VAL A N 1
ATOM 1527 C CA . VAL A 1 196 ? 34.766 9.323 -16.887 1.00 75.81 196 VAL A CA 1
ATOM 1528 C C . VAL A 1 196 ? 36.022 10.164 -16.732 1.00 75.81 196 VAL A C 1
ATOM 1530 O O . VAL A 1 196 ? 36.664 10.537 -17.714 1.00 75.81 196 VAL A O 1
ATOM 1533 N N . LYS A 1 197 ? 36.352 10.483 -15.481 1.00 77.25 197 LYS A N 1
ATOM 1534 C CA . LYS A 1 197 ? 37.571 11.208 -15.128 1.00 77.25 197 LYS A CA 1
ATOM 1535 C C . LYS A 1 197 ? 38.776 10.323 -15.444 1.00 77.25 197 LYS A C 1
ATOM 1537 O O . LYS A 1 197 ? 38.800 9.156 -15.059 1.00 77.25 197 LYS A O 1
ATOM 1542 N N . THR A 1 198 ? 39.750 10.854 -16.170 1.00 75.19 198 THR A N 1
ATOM 1543 C CA . THR A 1 198 ? 40.985 10.134 -16.494 1.00 75.19 198 THR A CA 1
ATOM 1544 C C . THR A 1 198 ? 42.100 10.554 -15.550 1.00 75.19 198 THR A C 1
ATOM 1546 O O . THR A 1 198 ? 42.332 11.745 -15.369 1.00 75.19 198 THR A O 1
ATOM 1549 N N . GLU A 1 199 ? 42.824 9.583 -14.997 1.00 67.31 199 GLU A N 1
ATOM 1550 C CA . GLU A 1 199 ? 43.923 9.808 -14.042 1.00 67.31 199 GLU A CA 1
ATOM 1551 C C . GLU A 1 199 ? 45.264 10.173 -14.710 1.00 67.31 199 GLU A C 1
ATOM 1553 O O . GLU A 1 199 ? 46.301 10.227 -14.057 1.00 67.31 199 GLU A O 1
ATOM 1558 N N . ARG A 1 200 ? 45.292 10.415 -16.027 1.00 54.72 200 ARG A N 1
ATOM 1559 C CA . ARG A 1 200 ? 46.551 10.664 -16.745 1.00 54.72 200 ARG A CA 1
ATOM 1560 C C . ARG A 1 200 ? 46.968 12.139 -16.673 1.00 54.72 200 ARG A C 1
ATOM 1562 O O . ARG A 1 200 ? 46.512 12.943 -17.477 1.00 54.72 200 ARG A O 1
ATOM 1569 N N . GLY A 1 201 ? 47.903 12.438 -15.765 1.00 55.91 201 GLY A N 1
ATOM 1570 C CA . GLY A 1 201 ? 48.724 13.660 -15.743 1.00 55.91 201 GLY A CA 1
ATOM 1571 C C . GLY A 1 201 ? 48.241 14.793 -14.825 1.00 55.91 201 GLY A C 1
ATOM 1572 O O . GLY A 1 201 ? 47.159 14.735 -14.252 1.00 55.91 201 GLY A O 1
ATOM 1573 N N . ILE A 1 202 ? 49.069 15.846 -14.712 1.00 52.81 202 ILE A N 1
ATOM 1574 C CA . ILE A 1 202 ? 48.899 17.025 -13.824 1.00 52.81 202 ILE A CA 1
ATOM 1575 C C . ILE A 1 202 ? 47.628 17.848 -14.154 1.00 52.81 202 ILE A C 1
ATOM 1577 O O . ILE A 1 202 ? 47.146 18.611 -13.324 1.00 52.81 202 ILE A O 1
ATOM 1581 N N . HIS A 1 203 ? 47.024 17.635 -15.326 1.00 54.44 203 HIS A N 1
ATOM 1582 C CA . HIS A 1 203 ? 45.770 18.259 -15.752 1.00 54.44 203 HIS A CA 1
ATOM 1583 C C . HIS A 1 203 ? 44.735 17.163 -16.029 1.00 54.44 203 HIS A C 1
ATOM 1585 O O . HIS A 1 203 ? 44.584 16.714 -17.163 1.00 54.44 203 HIS A O 1
ATOM 1591 N N . GLY A 1 204 ? 44.066 16.672 -14.982 1.00 56.88 204 GLY A N 1
ATOM 1592 C CA . GLY A 1 204 ? 43.062 15.613 -15.109 1.00 56.88 204 GLY A CA 1
ATOM 1593 C C . GLY A 1 204 ? 42.001 15.946 -16.167 1.00 56.88 204 GLY A C 1
ATOM 1594 O O . GLY A 1 204 ? 41.297 16.946 -16.051 1.00 56.88 204 GLY A O 1
ATOM 1595 N N . GLY A 1 205 ? 41.892 15.106 -17.198 1.00 71.12 205 GLY A N 1
ATOM 1596 C CA . GLY A 1 205 ? 40.895 15.228 -18.265 1.00 71.12 205 GLY A CA 1
ATOM 1597 C C . GLY A 1 205 ? 39.630 14.397 -18.019 1.00 71.12 205 GLY A C 1
ATOM 1598 O O . GLY A 1 205 ? 39.561 13.581 -17.095 1.00 71.12 205 GLY A O 1
ATOM 1599 N N . TYR A 1 206 ? 38.634 14.571 -18.887 1.00 76.38 206 TYR A N 1
ATOM 1600 C CA . TYR A 1 206 ? 37.458 13.703 -18.975 1.00 76.38 206 TYR A CA 1
ATOM 1601 C C . TYR A 1 206 ? 37.454 12.987 -20.325 1.00 76.38 206 TYR A C 1
ATOM 1603 O O . TYR A 1 206 ? 37.787 13.582 -21.347 1.00 76.38 206 TYR A O 1
ATOM 1611 N N . ARG A 1 207 ? 37.048 11.716 -20.331 1.00 79.06 207 ARG A N 1
ATOM 1612 C CA . ARG A 1 207 ? 36.779 10.947 -21.549 1.00 79.06 207 ARG A CA 1
ATOM 1613 C C . ARG A 1 207 ? 35.328 10.488 -21.556 1.00 79.06 207 ARG A C 1
ATOM 1615 O O . ARG A 1 207 ? 34.841 9.977 -20.549 1.00 79.06 207 ARG A O 1
ATOM 1622 N N . ASP A 1 208 ? 34.684 10.605 -22.707 1.00 78.94 208 ASP A N 1
ATOM 162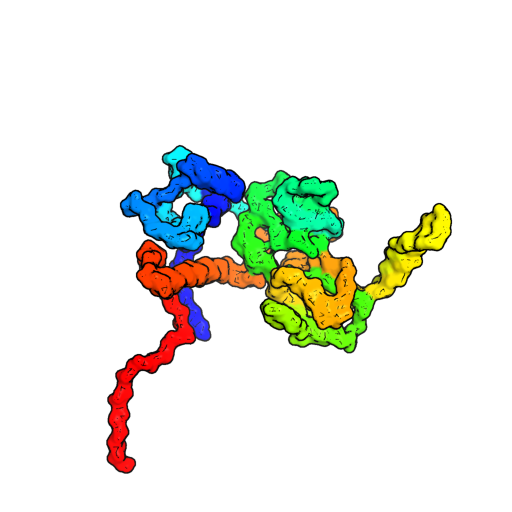3 C CA . ASP A 1 208 ? 33.391 9.986 -22.966 1.00 78.94 208 ASP A CA 1
ATOM 1624 C C . ASP A 1 208 ? 33.570 8.492 -23.253 1.00 78.94 208 ASP A C 1
ATOM 1626 O O . ASP A 1 208 ? 34.397 8.086 -24.069 1.00 78.94 208 ASP A O 1
ATOM 1630 N N . ILE A 1 209 ? 32.833 7.660 -22.520 1.00 75.00 209 ILE A N 1
ATOM 1631 C CA . ILE A 1 209 ? 32.766 6.217 -22.741 1.00 75.00 209 ILE A CA 1
ATOM 1632 C C . ILE A 1 209 ? 31.348 5.882 -23.171 1.00 75.00 209 ILE A C 1
ATOM 1634 O O . ILE A 1 209 ? 30.400 6.119 -22.420 1.00 75.00 209 ILE A O 1
ATOM 1638 N N . GLU A 1 210 ? 31.226 5.293 -24.350 1.00 77.19 210 GLU A N 1
ATOM 1639 C CA . GLU A 1 210 ? 29.964 4.796 -24.878 1.00 77.19 210 GLU A CA 1
ATOM 1640 C C . GLU A 1 210 ? 29.712 3.362 -24.420 1.00 77.19 210 GLU A C 1
ATOM 1642 O O . GLU A 1 210 ? 30.626 2.537 -24.310 1.00 77.19 210 GLU A O 1
ATOM 1647 N N . ARG A 1 211 ? 28.453 3.066 -24.106 1.00 74.81 211 ARG A N 1
ATOM 1648 C CA . ARG A 1 211 ? 27.991 1.727 -23.754 1.00 74.81 211 ARG A CA 1
ATOM 1649 C C . ARG A 1 211 ? 26.666 1.444 -24.423 1.00 74.81 211 ARG A C 1
ATOM 1651 O O . ARG A 1 211 ? 25.690 2.154 -24.195 1.00 74.81 211 ARG A O 1
ATOM 1658 N N . GLU A 1 212 ? 26.616 0.350 -25.162 1.00 78.25 212 GLU A N 1
ATOM 1659 C CA . GLU A 1 212 ? 25.358 -0.170 -25.675 1.00 78.25 212 GLU A CA 1
ATOM 1660 C C . GLU A 1 212 ? 24.521 -0.767 -24.540 1.00 78.25 212 GLU A C 1
ATOM 1662 O O . GLU A 1 212 ? 24.997 -1.553 -23.714 1.00 78.25 212 GLU A O 1
ATOM 1667 N N . CYS A 1 213 ? 23.255 -0.384 -24.509 1.00 77.31 213 CYS A N 1
ATOM 1668 C CA . CYS A 1 213 ? 22.266 -0.793 -23.529 1.00 77.31 213 CYS A CA 1
ATOM 1669 C C . CYS A 1 213 ? 20.999 -1.244 -24.263 1.00 77.31 213 CYS A C 1
ATOM 1671 O O . CYS A 1 213 ? 20.707 -0.764 -25.353 1.00 77.31 213 CYS A O 1
ATOM 1673 N N . THR A 1 214 ? 20.220 -2.132 -23.652 1.00 81.12 214 THR A N 1
ATOM 1674 C CA . THR A 1 214 ? 18.866 -2.456 -24.116 1.00 81.12 214 THR A CA 1
ATOM 1675 C C . THR A 1 214 ? 17.887 -2.085 -23.024 1.00 81.12 214 THR A C 1
ATOM 1677 O O . THR A 1 214 ? 18.157 -2.285 -21.837 1.00 81.12 214 THR A O 1
ATOM 1680 N N . VAL A 1 215 ? 16.766 -1.524 -23.460 1.00 81.19 215 VAL A N 1
ATOM 1681 C CA . VAL A 1 215 ? 15.637 -1.159 -22.621 1.00 81.19 215 VAL A CA 1
ATOM 1682 C C . VAL A 1 215 ? 14.653 -2.320 -22.635 1.00 81.19 215 VAL A C 1
ATOM 1684 O O . VAL A 1 215 ? 14.083 -2.648 -23.680 1.00 81.19 215 VAL A O 1
ATOM 1687 N N . LEU A 1 216 ? 14.443 -2.938 -21.473 1.00 83.56 216 LEU A N 1
ATOM 1688 C CA . LEU A 1 216 ? 13.420 -3.964 -21.300 1.00 83.56 216 LEU A CA 1
ATOM 1689 C C . LEU A 1 216 ? 12.172 -3.399 -20.633 1.00 83.56 216 LEU A C 1
ATOM 1691 O O . LEU A 1 216 ? 12.249 -2.805 -19.560 1.00 83.56 216 LEU A O 1
ATOM 1695 N N . SER A 1 217 ? 11.006 -3.713 -21.187 1.00 83.44 217 SER A N 1
ATOM 1696 C CA . SER A 1 217 ? 9.748 -3.650 -20.447 1.00 83.44 217 SER A CA 1
ATOM 1697 C C . SER A 1 217 ? 9.531 -4.970 -19.721 1.00 83.44 217 SER A C 1
ATOM 1699 O O . SER A 1 217 ? 9.574 -6.040 -20.329 1.00 83.44 217 SER A O 1
ATOM 1701 N N . LEU A 1 218 ? 9.301 -4.896 -18.414 1.00 84.06 218 LEU A N 1
ATOM 1702 C CA . LEU A 1 218 ? 8.953 -6.044 -17.583 1.00 84.06 218 LEU A CA 1
ATOM 1703 C C . LEU A 1 218 ? 7.596 -5.771 -16.959 1.00 84.06 218 LEU A C 1
ATOM 1705 O O . LEU A 1 218 ? 7.402 -4.690 -16.413 1.00 84.06 218 LEU A O 1
ATOM 1709 N N . ARG A 1 219 ? 6.695 -6.756 -16.987 1.00 84.19 219 ARG A N 1
ATOM 1710 C CA . ARG A 1 219 ? 5.441 -6.728 -16.225 1.00 84.19 219 ARG A CA 1
ATOM 1711 C C . ARG A 1 219 ? 5.521 -7.755 -15.107 1.00 84.19 219 ARG A C 1
ATOM 1713 O O . ARG A 1 219 ? 5.781 -8.925 -15.374 1.00 84.19 219 ARG A O 1
ATOM 1720 N N . ILE A 1 220 ? 5.250 -7.347 -13.873 1.00 83.94 220 ILE A N 1
ATOM 1721 C CA . ILE A 1 220 ? 5.215 -8.242 -12.707 1.00 83.94 220 ILE A CA 1
ATOM 1722 C C . ILE A 1 220 ? 3.901 -8.073 -11.941 1.00 83.94 220 ILE A C 1
ATOM 1724 O O . ILE A 1 220 ? 3.292 -7.005 -11.972 1.00 83.94 220 ILE A O 1
ATOM 1728 N N . LYS A 1 221 ? 3.472 -9.131 -11.245 1.00 78.56 221 LYS A N 1
ATOM 1729 C CA . LYS A 1 221 ? 2.239 -9.148 -10.430 1.00 78.56 221 LYS A CA 1
ATOM 1730 C C . LYS A 1 221 ? 2.477 -8.819 -8.950 1.00 78.56 221 LYS A C 1
ATOM 1732 O O . LYS A 1 221 ? 1.545 -8.815 -8.152 1.00 78.56 221 LYS A O 1
ATOM 1737 N N . GLU A 1 222 ? 3.733 -8.650 -8.561 1.00 73.38 222 GLU A N 1
ATOM 1738 C CA . GLU A 1 222 ? 4.140 -8.468 -7.170 1.00 73.38 222 GLU A CA 1
ATOM 1739 C C . GLU A 1 222 ? 5.151 -7.326 -7.022 1.00 73.38 222 GLU A C 1
ATOM 1741 O O . GLU A 1 222 ? 5.755 -6.871 -7.985 1.00 73.38 222 GLU A O 1
ATOM 1746 N N . GLY A 1 223 ? 5.341 -6.837 -5.802 1.00 74.94 223 GLY A N 1
ATOM 1747 C CA . GLY A 1 223 ? 6.164 -5.658 -5.523 1.00 74.94 223 GLY A CA 1
ATOM 1748 C C . GLY A 1 223 ? 6.940 -5.823 -4.227 1.00 74.94 223 GLY A C 1
ATOM 1749 O O . GLY A 1 223 ? 6.956 -4.955 -3.359 1.00 74.94 223 GLY A O 1
ATOM 1750 N N . ARG A 1 224 ? 7.588 -6.985 -4.084 1.00 80.00 224 ARG A N 1
ATOM 1751 C CA . ARG A 1 224 ? 8.539 -7.228 -2.995 1.00 80.00 224 ARG A CA 1
ATOM 1752 C C . ARG A 1 224 ? 9.660 -6.187 -3.029 1.00 80.00 224 ARG A C 1
ATOM 1754 O O . ARG A 1 224 ? 10.020 -5.660 -4.086 1.00 80.00 224 ARG A O 1
ATOM 1761 N N . LYS A 1 225 ? 10.260 -5.916 -1.866 1.00 81.12 225 LYS A N 1
ATOM 1762 C CA . LYS A 1 225 ? 11.332 -4.920 -1.735 1.00 81.12 225 LYS A CA 1
ATOM 1763 C C . LYS A 1 225 ? 12.453 -5.192 -2.747 1.00 81.12 225 LYS A C 1
ATOM 1765 O O . LYS A 1 225 ? 13.096 -6.246 -2.703 1.00 81.12 225 LYS A O 1
ATOM 1770 N N . HIS A 1 226 ? 12.680 -4.221 -3.631 1.00 82.94 226 HIS A N 1
ATOM 1771 C CA . HIS A 1 226 ? 13.700 -4.212 -4.688 1.00 82.94 226 HIS A CA 1
ATOM 1772 C C . HIS A 1 226 ? 13.586 -5.385 -5.672 1.00 82.94 226 HIS A C 1
ATOM 1774 O O . HIS A 1 226 ? 14.595 -5.801 -6.241 1.00 82.94 226 HIS A O 1
ATOM 1780 N N . ILE A 1 227 ? 12.384 -5.935 -5.873 1.00 85.75 227 ILE A N 1
ATOM 1781 C CA . ILE A 1 227 ? 12.190 -7.156 -6.661 1.00 85.75 227 ILE A CA 1
ATOM 1782 C C . ILE A 1 227 ? 12.777 -7.058 -8.069 1.00 85.75 227 ILE A C 1
ATOM 1784 O O . ILE A 1 227 ? 13.558 -7.920 -8.444 1.00 85.75 227 ILE A O 1
ATOM 1788 N N . VAL A 1 228 ? 12.514 -5.974 -8.804 1.00 85.88 228 VAL A N 1
ATOM 1789 C CA . VAL A 1 228 ? 13.039 -5.793 -10.167 1.00 85.88 228 VAL A CA 1
ATOM 1790 C C . VAL A 1 228 ? 14.570 -5.732 -10.168 1.00 85.88 228 VAL A C 1
ATOM 1792 O O . VAL A 1 228 ? 15.215 -6.346 -11.012 1.00 85.88 228 VAL A O 1
ATOM 1795 N N . ARG A 1 229 ? 15.178 -5.080 -9.165 1.00 86.38 229 ARG A N 1
ATOM 1796 C CA . ARG A 1 229 ? 16.643 -5.018 -9.009 1.00 86.38 229 ARG A CA 1
ATOM 1797 C C . ARG A 1 229 ? 17.238 -6.394 -8.697 1.00 86.38 229 ARG A C 1
ATOM 1799 O O . ARG A 1 229 ? 18.273 -6.765 -9.245 1.00 86.38 229 ARG A O 1
ATOM 1806 N N . LYS A 1 230 ? 16.576 -7.161 -7.826 1.00 90.12 230 LYS A N 1
ATOM 1807 C CA . LYS A 1 230 ? 16.965 -8.532 -7.467 1.00 90.12 230 LYS A CA 1
ATOM 1808 C C . LYS A 1 230 ? 16.815 -9.483 -8.656 1.00 90.12 230 LYS A C 1
ATOM 1810 O O . LYS A 1 230 ? 17.729 -10.259 -8.912 1.00 90.12 230 LYS A O 1
ATOM 1815 N N . MET A 1 231 ? 15.717 -9.377 -9.403 1.00 90.75 231 MET A N 1
ATOM 1816 C CA . MET A 1 231 ? 15.478 -10.130 -10.633 1.00 90.75 231 MET A CA 1
ATOM 1817 C C . MET A 1 231 ? 16.534 -9.803 -11.689 1.00 90.75 231 MET A C 1
ATOM 1819 O O . MET A 1 231 ? 17.159 -10.712 -12.216 1.00 90.75 231 MET A O 1
ATOM 1823 N N . ALA A 1 232 ? 16.819 -8.522 -11.934 1.00 88.25 232 ALA A N 1
ATOM 1824 C CA . ALA A 1 232 ? 17.894 -8.111 -12.835 1.00 88.25 232 ALA A CA 1
ATOM 1825 C C . ALA A 1 232 ? 19.224 -8.780 -12.462 1.00 88.25 232 ALA A C 1
ATOM 1827 O O . ALA A 1 232 ? 19.839 -9.451 -13.288 1.00 88.25 232 ALA A O 1
ATOM 1828 N N . LYS A 1 233 ? 19.626 -8.672 -11.188 1.00 89.50 233 LYS A N 1
ATOM 1829 C CA . LYS A 1 233 ? 20.855 -9.292 -10.680 1.00 89.50 233 LYS A CA 1
ATOM 1830 C C . LYS A 1 233 ? 20.850 -10.812 -10.871 1.00 89.50 233 LYS A C 1
ATOM 1832 O O . LYS A 1 233 ? 21.835 -11.355 -11.361 1.00 89.50 233 LYS A O 1
ATOM 1837 N N . GLY A 1 234 ? 19.758 -11.488 -10.512 1.00 89.81 234 GLY A N 1
ATOM 1838 C CA . GLY A 1 234 ? 19.620 -12.941 -10.646 1.00 89.81 234 GLY A CA 1
ATOM 1839 C C . GLY A 1 234 ? 19.599 -13.428 -12.098 1.00 89.81 234 GLY A C 1
ATOM 1840 O O . GLY A 1 234 ? 20.070 -14.523 -12.385 1.00 89.81 234 GLY A O 1
ATOM 1841 N N . ALA A 1 235 ? 19.143 -12.594 -13.033 1.00 90.31 235 ALA A N 1
ATOM 1842 C CA . ALA A 1 235 ? 19.206 -12.864 -14.466 1.00 90.31 235 ALA A CA 1
ATOM 1843 C C . ALA A 1 235 ? 20.603 -12.616 -15.072 1.00 90.31 235 ALA A C 1
ATOM 1845 O O . ALA A 1 235 ? 20.814 -12.909 -16.250 1.00 90.31 235 ALA A O 1
ATOM 1846 N N . GLY A 1 236 ? 21.561 -12.084 -14.299 1.00 88.25 236 GLY A N 1
ATOM 1847 C CA . GLY A 1 236 ? 22.889 -11.686 -14.786 1.00 88.25 236 GLY A CA 1
ATOM 1848 C C . GLY A 1 236 ? 22.906 -10.317 -15.482 1.00 88.25 236 GLY A C 1
ATOM 1849 O O . GLY A 1 236 ? 23.807 -10.015 -16.279 1.00 88.25 236 GLY A O 1
ATOM 1850 N N . LEU A 1 237 ? 21.900 -9.484 -15.209 1.00 85.94 237 LEU A N 1
ATOM 1851 C CA . LEU A 1 237 ? 21.732 -8.150 -15.776 1.00 85.94 237 LEU A CA 1
ATOM 1852 C C . LEU A 1 237 ? 22.265 -7.079 -14.827 1.00 85.94 237 LEU A C 1
ATOM 1854 O O . LEU A 1 237 ? 22.101 -7.149 -13.607 1.00 85.94 237 LEU A O 1
ATOM 1858 N N . LYS A 1 238 ? 22.889 -6.050 -15.403 1.00 83.25 238 LYS A N 1
ATOM 1859 C CA . LYS A 1 238 ? 23.379 -4.892 -14.660 1.00 83.25 238 LYS A CA 1
ATOM 1860 C C . LYS A 1 238 ? 22.415 -3.727 -14.841 1.00 83.25 238 LYS A C 1
ATOM 1862 O O . LYS A 1 238 ? 22.652 -2.879 -15.689 1.00 83.25 238 LYS A O 1
ATOM 1867 N N . LEU A 1 239 ? 21.395 -3.682 -13.990 1.00 80.50 239 LEU A N 1
ATOM 1868 C CA . LEU A 1 239 ? 20.423 -2.592 -13.943 1.00 80.50 239 LEU A CA 1
ATOM 1869 C C . LEU A 1 239 ? 21.115 -1.222 -13.812 1.00 80.50 239 LEU A C 1
ATOM 1871 O O . LEU A 1 239 ? 21.835 -0.994 -12.838 1.00 80.50 239 LEU A O 1
ATOM 1875 N N . LEU A 1 240 ? 20.876 -0.322 -14.769 1.00 77.88 240 LEU A N 1
ATOM 1876 C CA . LEU A 1 240 ? 21.407 1.048 -14.778 1.00 77.88 240 LEU A CA 1
ATOM 1877 C C . LEU A 1 240 ? 20.366 2.054 -14.272 1.00 77.88 240 LEU A C 1
ATOM 1879 O O . LEU A 1 240 ? 20.661 2.856 -13.390 1.00 77.88 240 LEU A O 1
ATOM 1883 N N . HIS A 1 241 ? 19.144 1.963 -14.780 1.00 76.94 241 HIS A N 1
ATOM 1884 C CA . HIS A 1 241 ? 18.005 2.810 -14.474 1.00 76.94 241 HIS A CA 1
ATOM 1885 C C . HIS A 1 241 ? 16.730 1.958 -14.357 1.00 76.94 241 HIS A C 1
ATOM 1887 O O . HIS A 1 241 ? 16.611 0.872 -14.917 1.00 76.94 241 HIS A O 1
ATOM 1893 N N . LEU A 1 242 ? 15.790 2.430 -13.539 1.00 81.94 242 LEU A N 1
ATOM 1894 C CA . LEU A 1 242 ? 14.544 1.738 -13.223 1.00 81.94 242 LEU A CA 1
ATOM 1895 C C . LEU A 1 242 ? 13.410 2.758 -13.277 1.00 81.94 242 LEU A C 1
ATOM 1897 O O . LEU A 1 242 ? 13.306 3.610 -12.392 1.00 81.94 242 LEU A O 1
ATOM 1901 N N . HIS A 1 243 ? 12.584 2.652 -14.316 1.00 81.50 243 HIS A N 1
ATOM 1902 C CA . HIS A 1 243 ? 11.474 3.559 -14.574 1.00 81.50 243 HIS A CA 1
ATOM 1903 C C . HIS A 1 243 ? 10.144 2.814 -14.560 1.00 81.50 243 HIS A C 1
ATOM 1905 O O . HIS A 1 243 ? 9.930 1.877 -15.339 1.00 81.50 243 HIS A O 1
ATOM 1911 N N . ARG A 1 244 ? 9.217 3.264 -13.717 1.00 85.75 244 ARG A N 1
ATOM 1912 C CA . ARG A 1 244 ? 7.865 2.721 -13.669 1.00 85.75 244 ARG A CA 1
ATOM 1913 C C . ARG A 1 244 ? 6.979 3.437 -14.679 1.00 85.75 244 ARG A C 1
ATOM 1915 O O . ARG A 1 244 ? 6.545 4.557 -14.451 1.00 85.75 244 ARG A O 1
ATOM 1922 N N . HIS A 1 245 ? 6.679 2.765 -15.783 1.00 83.06 245 HIS A N 1
ATOM 1923 C CA . HIS A 1 245 ? 5.829 3.349 -16.820 1.00 83.06 245 HIS A CA 1
ATOM 1924 C C . HIS A 1 245 ? 4.324 3.264 -16.509 1.00 83.06 245 HIS A C 1
ATOM 1926 O O . HIS A 1 245 ? 3.561 4.110 -16.963 1.00 83.06 245 HIS A O 1
ATOM 1932 N N . SER A 1 246 ? 3.882 2.264 -15.742 1.00 84.19 246 SER A N 1
ATOM 1933 C CA . SER A 1 246 ? 2.464 2.076 -15.423 1.00 84.19 246 SER A CA 1
ATOM 1934 C C . SER A 1 246 ? 2.239 1.292 -14.129 1.00 84.19 246 SER A C 1
ATOM 1936 O O . SER A 1 246 ? 3.134 0.590 -13.644 1.00 84.19 246 SER A O 1
ATOM 1938 N N . ILE A 1 247 ? 1.030 1.412 -13.575 1.00 81.19 247 ILE A N 1
ATOM 1939 C CA . ILE A 1 247 ? 0.487 0.569 -12.505 1.00 81.19 247 ILE A CA 1
ATOM 1940 C C . ILE A 1 247 ? -0.926 0.166 -12.915 1.00 81.19 247 ILE A C 1
ATOM 1942 O O . ILE A 1 247 ? -1.813 1.007 -13.026 1.00 81.19 247 ILE A O 1
ATOM 1946 N N . GLY A 1 248 ? -1.148 -1.129 -13.138 1.00 78.94 248 GLY A N 1
ATOM 1947 C CA . GLY A 1 248 ? -2.407 -1.576 -13.728 1.00 78.94 248 GLY A CA 1
ATOM 1948 C C . GLY A 1 248 ? -2.616 -0.916 -15.096 1.00 78.94 248 GLY A C 1
ATOM 1949 O O . GLY A 1 248 ? -1.763 -1.058 -15.968 1.00 78.94 248 GLY A O 1
ATOM 1950 N N . ASP A 1 249 ? -3.741 -0.220 -15.263 1.00 79.31 249 ASP A N 1
ATOM 1951 C CA . ASP A 1 249 ? -4.055 0.561 -16.474 1.00 79.31 249 ASP A CA 1
ATOM 1952 C C . ASP A 1 249 ? -3.635 2.029 -16.373 1.00 79.31 249 ASP A C 1
ATOM 1954 O O . ASP A 1 249 ? -3.705 2.771 -17.350 1.00 79.31 249 ASP A O 1
ATOM 1958 N N . VAL A 1 250 ? -3.183 2.455 -15.195 1.00 82.56 250 VAL A N 1
ATOM 1959 C CA . VAL A 1 250 ? -2.775 3.831 -14.955 1.00 82.56 250 VAL A CA 1
ATOM 1960 C C . VAL A 1 250 ? -1.383 4.038 -15.541 1.00 82.56 250 VAL A C 1
ATOM 1962 O O . VAL A 1 250 ? -0.429 3.354 -15.160 1.00 82.56 250 VAL A O 1
ATOM 1965 N N . MET A 1 251 ? -1.269 4.984 -16.469 1.00 83.94 251 MET A N 1
ATOM 1966 C CA . MET A 1 251 ? -0.039 5.275 -17.207 1.00 83.94 251 MET A CA 1
ATOM 1967 C C . MET A 1 251 ? 0.707 6.467 -16.609 1.00 83.94 251 MET A C 1
ATOM 1969 O O . MET A 1 251 ? 0.107 7.384 -16.048 1.00 83.94 251 MET A O 1
ATOM 1973 N N . CYS A 1 252 ? 2.034 6.464 -16.741 1.00 84.69 252 CYS A N 1
ATOM 1974 C CA . CYS A 1 252 ? 2.864 7.578 -16.308 1.00 84.69 252 CYS A CA 1
ATOM 1975 C C . CYS A 1 252 ? 2.536 8.826 -17.150 1.00 84.69 252 CYS A C 1
ATOM 1977 O O . CYS A 1 252 ? 2.507 8.727 -18.383 1.00 84.69 252 CYS A O 1
ATOM 1979 N N . PRO A 1 253 ? 2.327 10.000 -16.529 1.00 89.50 253 PRO A N 1
ATOM 1980 C CA . PRO A 1 253 ? 2.181 11.255 -17.252 1.00 89.50 253 PRO A CA 1
ATOM 1981 C C . PRO A 1 253 ? 3.400 11.537 -18.135 1.00 89.50 253 PRO A C 1
ATOM 1983 O O . PRO A 1 253 ? 4.521 11.157 -17.806 1.00 89.50 253 PRO A O 1
ATOM 1986 N N . LYS A 1 254 ? 3.218 12.256 -19.246 1.00 89.44 254 LYS A N 1
ATOM 1987 C CA . LYS A 1 254 ? 4.328 12.541 -20.174 1.00 89.44 254 LYS A CA 1
ATOM 1988 C C . LYS A 1 254 ? 5.373 13.493 -19.586 1.00 89.44 254 LYS A C 1
ATOM 1990 O O . LYS A 1 254 ? 6.560 13.311 -19.824 1.00 89.44 254 LYS A O 1
ATOM 1995 N N . GLN A 1 255 ? 4.937 14.499 -18.830 1.00 93.25 255 GLN A N 1
ATOM 1996 C CA . GLN A 1 255 ? 5.811 15.546 -18.305 1.00 93.25 255 GLN A CA 1
ATOM 1997 C C . GLN A 1 255 ? 6.344 15.175 -16.917 1.00 93.25 255 GLN A C 1
ATOM 1999 O O . GLN A 1 255 ? 5.556 14.940 -16.001 1.00 93.25 255 GLN A O 1
ATOM 2004 N N . GLU A 1 256 ? 7.666 15.153 -16.749 1.00 91.69 256 GLU A N 1
ATOM 2005 C CA . GLU A 1 256 ? 8.299 14.972 -15.437 1.00 91.69 256 GLU A CA 1
ATOM 2006 C C . GLU A 1 256 ? 7.870 16.065 -14.451 1.00 91.69 256 GLU A C 1
ATOM 2008 O O . GLU A 1 256 ? 7.704 17.229 -14.813 1.00 91.69 256 GLU A O 1
ATOM 2013 N N . GLY A 1 257 ? 7.660 15.679 -13.193 1.00 91.25 257 GLY A N 1
ATOM 2014 C CA . GLY A 1 257 ? 7.200 16.562 -12.122 1.00 91.25 257 GLY A CA 1
ATOM 2015 C C . GLY A 1 257 ? 5.712 16.917 -12.175 1.00 91.25 257 GLY A C 1
ATOM 2016 O O . GLY A 1 257 ? 5.226 17.565 -11.250 1.00 91.25 257 GLY A O 1
ATOM 2017 N N . SER A 1 258 ? 4.978 16.494 -13.210 1.00 93.88 258 SER A N 1
ATOM 2018 C CA . SER A 1 258 ? 3.529 16.704 -13.266 1.00 93.88 258 SER A CA 1
ATOM 2019 C C . SER A 1 258 ? 2.793 15.820 -12.260 1.00 93.88 258 SER A C 1
ATOM 2021 O O . SER A 1 258 ? 3.172 14.666 -12.025 1.00 93.88 258 SER A O 1
ATOM 2023 N N . VAL A 1 259 ? 1.727 16.379 -11.681 1.00 95.12 259 VAL A N 1
ATOM 2024 C CA . VAL A 1 259 ? 0.832 15.696 -10.746 1.00 95.12 259 VAL A CA 1
ATOM 2025 C C . VAL A 1 259 ? -0.580 15.706 -11.316 1.00 95.12 259 VAL A C 1
ATOM 2027 O O . VAL A 1 259 ? -1.105 16.764 -11.657 1.00 95.12 259 VAL A O 1
ATOM 2030 N N . ILE A 1 260 ? -1.193 14.530 -11.424 1.00 94.75 260 ILE A N 1
ATOM 2031 C CA . ILE A 1 260 ? -2.549 14.351 -11.955 1.00 94.75 260 ILE A CA 1
ATOM 2032 C C . ILE A 1 260 ? -3.402 13.659 -10.896 1.00 94.75 260 ILE A C 1
ATOM 2034 O O . ILE A 1 260 ? -3.010 12.612 -10.383 1.00 94.75 260 ILE A O 1
ATOM 2038 N N . ARG A 1 261 ? -4.568 14.225 -10.567 1.00 95.62 261 ARG A N 1
ATOM 2039 C CA . ARG A 1 261 ? -5.572 13.563 -9.721 1.00 95.62 261 ARG A CA 1
ATOM 2040 C C . ARG A 1 261 ? -6.316 12.517 -10.549 1.00 95.62 261 ARG A C 1
ATOM 2042 O O . ARG A 1 261 ? -6.767 12.833 -11.646 1.00 95.62 261 ARG A O 1
ATOM 2049 N N . LEU A 1 262 ? -6.438 11.301 -10.026 1.00 94.00 262 LEU A N 1
ATOM 2050 C CA . LEU A 1 262 ? -7.253 10.257 -10.642 1.00 94.00 262 LEU A CA 1
ATOM 2051 C C . LEU A 1 262 ? -8.737 10.501 -10.384 1.00 94.00 262 LEU A C 1
ATOM 2053 O O . LEU A 1 262 ? -9.120 10.986 -9.317 1.00 94.00 262 LEU A O 1
ATOM 2057 N N . ASP A 1 263 ? -9.563 10.135 -11.360 1.00 93.06 263 ASP A N 1
ATOM 2058 C CA . ASP A 1 263 ? -11.008 10.098 -11.181 1.00 93.06 263 ASP A CA 1
ATOM 2059 C C . ASP A 1 263 ? -11.449 8.836 -10.420 1.00 93.06 263 ASP A C 1
ATOM 2061 O O . ASP A 1 263 ? -10.672 7.915 -10.155 1.00 93.06 263 ASP A O 1
ATOM 2065 N N . THR A 1 264 ? -12.725 8.793 -10.044 1.00 90.88 264 THR A N 1
ATOM 2066 C CA . THR A 1 264 ? -13.286 7.668 -9.289 1.00 90.88 264 THR A CA 1
ATOM 2067 C C . THR A 1 264 ? -13.222 6.351 -10.066 1.00 90.88 264 THR A C 1
ATOM 2069 O O . THR A 1 264 ? -13.014 5.307 -9.457 1.00 90.88 264 THR A O 1
ATOM 2072 N N . ILE A 1 265 ? -13.355 6.377 -11.395 1.00 90.81 265 ILE A N 1
ATOM 2073 C CA . ILE A 1 265 ? -13.383 5.167 -12.228 1.00 90.81 265 ILE A CA 1
ATOM 2074 C C . ILE A 1 265 ? -12.004 4.500 -12.230 1.00 90.81 265 ILE A C 1
ATOM 2076 O O . ILE A 1 265 ? -11.896 3.289 -12.026 1.00 90.81 265 ILE A O 1
ATOM 2080 N N . ASP A 1 266 ? -10.942 5.280 -12.411 1.00 89.38 266 ASP A N 1
ATOM 2081 C CA . ASP A 1 266 ? -9.572 4.774 -12.391 1.00 89.38 266 ASP A CA 1
ATOM 2082 C C . ASP A 1 266 ? -9.156 4.303 -10.992 1.00 89.38 266 ASP A C 1
ATOM 2084 O O . ASP A 1 266 ? -8.436 3.307 -10.862 1.00 89.38 266 ASP A O 1
ATOM 2088 N N . ILE A 1 267 ? -9.655 4.955 -9.935 1.00 91.00 267 ILE A N 1
ATOM 2089 C CA . ILE A 1 267 ? -9.459 4.504 -8.550 1.00 91.00 267 ILE A CA 1
ATOM 2090 C C . ILE A 1 267 ? -10.125 3.140 -8.318 1.00 91.00 267 ILE A C 1
ATOM 2092 O O . ILE A 1 267 ? -9.502 2.257 -7.722 1.00 91.00 267 ILE A O 1
ATOM 2096 N N . GLU A 1 268 ? -11.353 2.933 -8.799 1.00 88.88 268 GLU A N 1
ATOM 2097 C CA . GLU A 1 268 ? -12.042 1.642 -8.673 1.00 88.88 268 GLU A CA 1
ATOM 2098 C C . GLU A 1 268 ? -11.317 0.527 -9.433 1.00 88.88 268 GLU A C 1
ATOM 2100 O O . GLU A 1 268 ? -11.041 -0.533 -8.867 1.00 88.88 268 GLU A O 1
ATOM 2105 N N . ARG A 1 269 ? -10.883 0.784 -10.671 1.00 85.50 269 ARG A N 1
ATOM 2106 C CA . ARG A 1 269 ? -10.077 -0.177 -11.447 1.00 85.50 269 ARG A CA 1
ATOM 2107 C C . ARG A 1 269 ? -8.774 -0.539 -10.739 1.00 85.50 269 ARG A C 1
ATOM 2109 O O . ARG A 1 269 ? -8.335 -1.693 -10.772 1.00 85.50 269 ARG A O 1
ATOM 2116 N N . LEU A 1 270 ? -8.131 0.437 -10.096 1.00 84.81 270 LEU A N 1
ATOM 2117 C CA . LEU A 1 270 ? -6.909 0.207 -9.334 1.00 84.81 270 LEU A CA 1
ATOM 2118 C C . LEU A 1 270 ? -7.172 -0.688 -8.115 1.00 84.81 270 LEU A C 1
ATOM 2120 O O . LEU A 1 270 ? -6.369 -1.582 -7.829 1.00 84.81 270 LEU A O 1
ATOM 2124 N N . TRP A 1 271 ? -8.305 -0.492 -7.439 1.00 85.06 271 TRP A N 1
ATOM 2125 C CA . TRP A 1 271 ? -8.772 -1.358 -6.361 1.00 85.06 271 TRP A CA 1
ATOM 2126 C C . TRP A 1 271 ? -9.019 -2.783 -6.851 1.00 85.06 271 TRP A C 1
ATOM 2128 O O . TRP A 1 271 ? -8.421 -3.711 -6.305 1.00 85.06 271 TRP A O 1
ATOM 2138 N N . GLU A 1 272 ? -9.823 -2.965 -7.898 1.00 82.62 272 GLU A N 1
ATOM 2139 C CA . GLU A 1 272 ? -10.140 -4.275 -8.486 1.00 82.62 272 GLU A CA 1
ATOM 2140 C C . GLU A 1 272 ? -8.872 -5.063 -8.839 1.00 82.62 272 GLU A C 1
ATOM 2142 O O . GLU A 1 272 ? -8.703 -6.216 -8.436 1.00 82.62 272 GLU A O 1
ATOM 2147 N N . ARG A 1 273 ? -7.914 -4.416 -9.513 1.00 79.38 273 ARG A N 1
ATOM 2148 C CA . ARG A 1 273 ? -6.640 -5.043 -9.905 1.00 79.38 273 ARG A CA 1
ATOM 2149 C C . ARG A 1 273 ? -5.725 -5.366 -8.738 1.00 79.38 273 ARG A C 1
ATOM 2151 O O . ARG A 1 273 ? -4.886 -6.261 -8.849 1.00 79.38 273 ARG A O 1
ATOM 2158 N N . SER A 1 274 ? -5.891 -4.660 -7.628 1.00 74.88 274 SER A N 1
ATOM 2159 C CA . SER A 1 274 ? -5.134 -4.905 -6.404 1.00 74.88 274 SER A CA 1
ATOM 2160 C C . SER A 1 274 ? -5.801 -5.951 -5.500 1.00 74.88 274 SER A C 1
ATOM 2162 O O . SER A 1 274 ? -5.284 -6.240 -4.422 1.00 74.88 274 SER A O 1
ATOM 2164 N N . GLY A 1 275 ? -6.900 -6.566 -5.962 1.00 73.81 275 GLY A N 1
ATOM 2165 C CA . GLY A 1 275 ? -7.644 -7.615 -5.259 1.00 73.81 275 GLY A CA 1
ATOM 2166 C C . GLY A 1 275 ? -8.908 -7.129 -4.545 1.00 73.81 275 GLY A C 1
ATOM 2167 O O . GLY A 1 275 ? -9.529 -7.884 -3.802 1.00 73.81 275 GLY A O 1
ATOM 2168 N N . GLY A 1 276 ? -9.307 -5.881 -4.789 1.00 80.50 276 GLY A N 1
ATOM 2169 C CA . GLY A 1 276 ? -10.518 -5.274 -4.252 1.00 80.50 276 GLY A CA 1
ATOM 2170 C C . GLY A 1 276 ? -10.415 -4.883 -2.777 1.00 80.50 276 GLY A C 1
ATOM 2171 O O . GLY A 1 276 ? -9.457 -5.205 -2.069 1.00 80.50 276 GLY A O 1
ATOM 2172 N N . ARG A 1 277 ? -11.436 -4.164 -2.301 1.00 81.25 277 ARG A N 1
ATOM 2173 C CA . ARG A 1 277 ? -11.529 -3.716 -0.901 1.00 81.25 277 ARG A CA 1
ATOM 2174 C C . ARG A 1 277 ? -11.764 -4.881 0.062 1.00 81.25 277 ARG A C 1
ATOM 2176 O O . ARG A 1 277 ? -11.147 -4.922 1.122 1.00 81.25 277 ARG A O 1
ATOM 2183 N N . GLY A 1 278 ? -12.540 -5.884 -0.357 1.00 81.38 278 GLY A N 1
ATOM 2184 C CA . GLY A 1 278 ? -12.829 -7.074 0.453 1.00 81.38 278 GLY A CA 1
ATOM 2185 C C . GLY A 1 278 ? -11.578 -7.846 0.889 1.00 81.38 278 GLY A C 1
ATOM 2186 O O . GLY A 1 278 ? -11.514 -8.321 2.020 1.00 81.38 278 GLY A O 1
ATOM 2187 N N . GLN A 1 279 ? -10.525 -7.891 0.061 1.00 79.94 279 GLN A N 1
ATOM 2188 C CA . GLN A 1 279 ? -9.263 -8.535 0.445 1.00 79.94 279 GLN A CA 1
ATOM 2189 C C . GLN A 1 279 ? -8.569 -7.821 1.618 1.00 79.94 279 GLN A C 1
ATOM 2191 O O . GLN A 1 279 ? -7.869 -8.459 2.415 1.00 79.94 279 GLN A O 1
ATOM 2196 N N . VAL A 1 280 ? -8.718 -6.498 1.736 1.00 82.00 280 VAL A N 1
ATOM 2197 C CA . VAL A 1 280 ? -8.155 -5.740 2.862 1.00 82.00 280 VAL A CA 1
ATOM 2198 C C . VAL A 1 280 ? -8.867 -6.121 4.150 1.00 82.00 280 VAL A C 1
ATOM 2200 O O . VAL A 1 280 ? -8.199 -6.379 5.154 1.00 82.00 280 VAL A O 1
ATOM 2203 N N . ASP A 1 281 ? -10.190 -6.227 4.111 1.00 85.31 281 ASP A N 1
ATOM 2204 C CA . ASP A 1 281 ? -10.995 -6.602 5.272 1.00 85.31 281 ASP A CA 1
ATOM 2205 C C . ASP A 1 281 ? -10.736 -8.045 5.696 1.00 85.31 281 ASP A C 1
ATOM 2207 O O . ASP A 1 281 ? -10.477 -8.309 6.872 1.00 85.31 281 ASP A O 1
ATOM 2211 N N . GLU A 1 282 ? -10.628 -8.964 4.739 1.00 84.06 282 GLU A N 1
ATOM 2212 C CA . GLU A 1 282 ? -10.201 -10.335 5.009 1.00 84.06 282 GLU A CA 1
ATOM 2213 C C . GLU A 1 282 ? -8.796 -10.379 5.638 1.00 84.06 282 GLU A C 1
ATOM 2215 O O . GLU A 1 282 ? -8.548 -11.111 6.599 1.00 84.06 282 GLU A O 1
ATOM 2220 N N . SER A 1 283 ? -7.866 -9.552 5.148 1.00 83.56 283 SER A N 1
ATOM 2221 C CA . SER A 1 283 ? -6.509 -9.460 5.698 1.00 83.56 283 SER A CA 1
ATOM 2222 C C . SER A 1 283 ? -6.497 -8.918 7.131 1.00 83.56 283 SER A C 1
ATOM 2224 O O . SER A 1 283 ? -5.712 -9.399 7.955 1.00 83.56 283 SER A O 1
ATOM 2226 N N . ARG A 1 284 ? -7.367 -7.949 7.448 1.00 88.12 284 ARG A N 1
ATOM 2227 C CA . ARG A 1 284 ? -7.556 -7.418 8.809 1.00 88.12 284 ARG A CA 1
ATOM 2228 C C . ARG A 1 284 ? -8.099 -8.496 9.733 1.00 88.12 284 ARG A C 1
ATOM 2230 O O . ARG A 1 284 ? -7.478 -8.778 10.756 1.00 88.12 284 ARG A O 1
ATOM 2237 N N . VAL A 1 285 ? -9.175 -9.168 9.335 1.00 90.00 285 VAL A N 1
ATOM 2238 C CA . VAL A 1 285 ? -9.778 -10.254 10.115 1.00 90.00 285 VAL A CA 1
ATOM 2239 C C . VAL A 1 285 ? -8.798 -11.407 10.315 1.00 90.00 285 VAL A C 1
ATOM 2241 O O . VAL A 1 285 ? -8.646 -11.910 11.426 1.00 90.00 285 VAL A O 1
ATOM 2244 N N . LYS A 1 286 ? -8.018 -11.770 9.294 1.00 89.19 286 LYS A N 1
ATOM 2245 C CA . LYS A 1 286 ? -6.936 -12.756 9.424 1.00 89.19 286 LYS A CA 1
ATOM 2246 C C . LYS A 1 286 ? -5.866 -12.318 10.428 1.00 89.19 286 LYS A C 1
ATOM 2248 O O . LYS A 1 286 ? -5.345 -13.155 11.165 1.00 89.19 286 LYS A O 1
ATOM 2253 N N . ALA A 1 287 ? -5.514 -11.033 10.469 1.00 88.62 287 ALA A N 1
ATOM 2254 C CA . ALA A 1 287 ? -4.575 -10.507 11.457 1.00 88.62 287 ALA A CA 1
ATOM 2255 C C . ALA A 1 287 ? -5.150 -10.552 12.883 1.00 88.62 287 ALA A C 1
ATOM 2257 O O . ALA A 1 287 ? -4.423 -10.931 13.800 1.00 88.62 287 ALA A O 1
ATOM 2258 N N . LEU A 1 288 ? -6.439 -10.244 13.059 1.00 92.19 288 LEU A N 1
ATOM 2259 C CA . LEU A 1 288 ? -7.145 -10.377 14.338 1.00 92.19 288 LEU A CA 1
ATOM 2260 C C . LEU A 1 288 ? -7.208 -11.841 14.800 1.00 92.19 288 LEU A C 1
ATOM 2262 O O . LEU A 1 288 ? -6.854 -12.134 15.939 1.00 92.19 288 LEU A O 1
ATOM 2266 N N . ARG A 1 289 ? -7.519 -12.788 13.902 1.00 92.06 289 ARG A N 1
ATOM 2267 C CA . ARG A 1 289 ? -7.462 -14.229 14.214 1.00 92.06 289 ARG A CA 1
ATOM 2268 C C . ARG A 1 289 ? -6.082 -14.629 14.723 1.00 92.06 289 ARG A C 1
ATOM 2270 O O . ARG A 1 289 ? -5.981 -15.307 15.738 1.00 92.06 289 ARG A O 1
ATOM 2277 N N . LYS A 1 290 ? -5.007 -14.179 14.067 1.00 90.50 290 LYS A N 1
ATOM 2278 C CA . LYS A 1 290 ? -3.632 -14.465 14.516 1.00 90.50 290 LYS A CA 1
ATOM 2279 C C . LYS A 1 290 ? -3.342 -13.949 15.925 1.00 90.50 290 LYS A C 1
ATOM 2281 O O . LYS A 1 290 ? -2.532 -14.561 16.615 1.00 90.50 290 LYS A O 1
ATOM 2286 N N . ILE A 1 291 ? -3.957 -12.839 16.338 1.00 89.81 291 ILE A N 1
ATOM 2287 C CA . ILE A 1 291 ? -3.850 -12.350 17.716 1.00 89.81 291 ILE A CA 1
ATOM 2288 C C . ILE A 1 291 ? -4.507 -13.363 18.658 1.00 89.81 291 ILE A C 1
ATOM 2290 O O . ILE A 1 291 ? -3.817 -13.859 19.540 1.00 89.81 291 ILE A O 1
ATOM 2294 N N . VAL A 1 292 ? -5.762 -13.752 18.404 1.00 90.38 292 VAL A N 1
ATOM 2295 C CA . VAL A 1 292 ? -6.497 -14.749 19.213 1.00 90.38 292 VAL A CA 1
ATOM 2296 C C . VAL A 1 292 ? -5.742 -16.078 19.335 1.00 90.38 292 VAL A C 1
ATOM 2298 O O . VAL A 1 292 ? -5.631 -16.648 20.416 1.00 90.38 292 VAL A O 1
ATOM 2301 N N . HIS A 1 293 ? -5.185 -16.589 18.234 1.00 89.50 293 HIS A N 1
ATOM 2302 C CA . HIS A 1 293 ? -4.455 -17.862 18.265 1.00 89.50 293 HIS A CA 1
ATOM 2303 C C . HIS A 1 293 ? -3.202 -17.752 19.134 1.00 89.50 293 HIS A C 1
ATOM 2305 O O . HIS A 1 293 ? -2.966 -18.602 19.987 1.00 89.50 293 HIS A O 1
ATOM 2311 N N . ARG A 1 294 ? -2.450 -16.657 18.985 1.00 87.50 294 ARG A N 1
ATOM 2312 C CA . ARG A 1 294 ? -1.248 -16.404 19.782 1.00 87.50 294 ARG A CA 1
ATOM 2313 C C . ARG A 1 294 ? -1.554 -16.263 21.272 1.00 87.50 294 ARG A C 1
ATOM 2315 O O . ARG A 1 294 ? -0.751 -16.702 22.087 1.00 87.50 294 ARG A O 1
ATOM 2322 N N . THR A 1 295 ? -2.665 -15.625 21.646 1.00 85.50 295 THR A N 1
ATOM 2323 C CA . THR A 1 295 ? -3.032 -15.508 23.066 1.00 85.50 295 THR A CA 1
ATOM 2324 C C . THR A 1 295 ? -3.339 -16.880 23.649 1.00 85.50 295 THR A C 1
ATOM 2326 O O . THR A 1 295 ? -2.755 -17.247 24.666 1.00 85.50 295 THR A O 1
ATOM 2329 N N . ARG A 1 296 ? -4.130 -17.693 22.934 1.00 88.06 296 ARG A N 1
ATOM 2330 C CA . ARG A 1 296 ? -4.456 -19.067 23.347 1.00 88.06 296 ARG A CA 1
ATOM 2331 C C . ARG A 1 296 ? -3.214 -19.944 23.500 1.00 88.06 296 ARG A C 1
ATOM 2333 O O . ARG A 1 296 ? -3.101 -20.662 24.486 1.00 88.06 296 ARG A O 1
ATOM 2340 N N . GLU A 1 297 ? -2.261 -19.852 22.570 1.00 86.88 297 GLU A N 1
ATOM 2341 C CA . GLU A 1 297 ? -0.971 -20.565 22.640 1.00 86.88 297 GLU A CA 1
ATOM 2342 C C . GLU A 1 297 ? -0.164 -20.220 23.902 1.00 86.88 297 GLU A C 1
ATOM 2344 O O . GLU A 1 297 ? 0.580 -21.055 24.409 1.00 86.88 297 GLU A O 1
ATOM 2349 N N . ARG A 1 298 ? -0.324 -19.003 24.432 1.00 84.62 298 ARG A N 1
ATOM 2350 C CA . ARG A 1 298 ? 0.317 -18.543 25.673 1.00 84.62 298 ARG A CA 1
ATOM 2351 C C . ARG A 1 298 ? -0.512 -18.843 26.930 1.00 84.62 298 ARG A C 1
ATOM 2353 O O . ARG A 1 298 ? -0.128 -18.418 28.014 1.00 84.62 298 ARG A O 1
ATOM 2360 N N . GLY A 1 299 ? -1.645 -19.536 26.797 1.00 83.88 299 GLY A N 1
ATOM 2361 C CA . GLY A 1 299 ? -2.558 -19.831 27.904 1.00 83.88 299 GLY A CA 1
ATOM 2362 C C . GLY A 1 299 ? -3.388 -18.631 28.374 1.00 83.88 299 GLY A C 1
ATOM 2363 O O . GLY A 1 299 ? -3.955 -18.680 29.462 1.00 83.88 299 GLY A O 1
ATOM 2364 N N . THR A 1 300 ? -3.465 -17.558 27.581 1.00 83.50 300 THR A N 1
ATOM 2365 C CA . THR A 1 300 ? -4.282 -16.370 27.871 1.00 83.50 300 THR A CA 1
ATOM 2366 C C . THR A 1 300 ? -5.403 -16.203 26.843 1.00 83.50 300 THR A C 1
ATOM 2368 O O . THR A 1 300 ? -5.375 -16.786 25.759 1.00 83.50 300 THR A O 1
ATOM 2371 N N . TYR A 1 301 ? -6.415 -15.397 27.167 1.00 84.00 301 TYR A N 1
ATOM 2372 C CA . TYR A 1 301 ? -7.569 -15.171 26.293 1.00 84.00 301 TYR A CA 1
ATOM 2373 C C . TYR A 1 301 ? -7.765 -13.682 26.039 1.00 84.00 301 TYR A C 1
ATOM 2375 O O . TYR A 1 301 ? -7.754 -12.883 26.973 1.00 84.00 301 TYR A O 1
ATOM 2383 N N . TYR A 1 302 ? -7.976 -13.322 24.772 1.00 87.69 302 TYR A N 1
ATOM 2384 C CA . TYR A 1 302 ? -8.455 -11.992 24.409 1.00 87.69 302 TYR A CA 1
ATOM 2385 C C . TYR A 1 302 ? -9.985 -12.036 24.359 1.00 87.69 302 TYR A C 1
ATOM 2387 O O . TYR A 1 302 ? -10.564 -12.213 23.289 1.00 87.69 302 TYR A O 1
ATOM 2395 N N . VAL A 1 303 ? -10.625 -11.868 25.519 1.00 87.75 303 VAL A N 1
ATOM 2396 C CA . VAL A 1 303 ? -12.076 -12.051 25.700 1.00 87.75 303 VAL A CA 1
ATOM 2397 C C . VAL A 1 303 ? -12.890 -11.202 24.721 1.00 87.75 303 VAL A C 1
ATOM 2399 O O . VAL A 1 303 ? -13.589 -11.777 23.889 1.00 87.75 303 VAL A O 1
ATOM 2402 N N . ARG A 1 304 ? -12.714 -9.873 24.708 1.00 89.44 304 ARG A N 1
ATOM 2403 C CA . ARG A 1 304 ? -13.502 -8.987 23.831 1.00 89.44 304 ARG A CA 1
ATOM 2404 C C . ARG A 1 304 ? -13.320 -9.286 22.347 1.00 89.44 304 ARG A C 1
ATOM 2406 O O . ARG A 1 304 ? -14.263 -9.194 21.567 1.00 89.44 304 ARG A O 1
ATOM 2413 N N . LEU A 1 305 ? -12.107 -9.659 21.928 1.00 90.56 305 LEU A N 1
ATOM 2414 C CA . LEU A 1 305 ? -11.850 -9.994 20.529 1.00 90.56 305 LEU A CA 1
ATOM 2415 C C . LEU A 1 305 ? -12.528 -11.310 20.138 1.00 90.56 305 LEU A C 1
ATOM 2417 O O . LEU A 1 305 ? -13.089 -11.400 19.050 1.00 90.56 305 LEU A O 1
ATOM 2421 N N . GLU A 1 306 ? -12.492 -12.321 21.006 1.00 91.56 306 GLU A N 1
ATOM 2422 C CA . GLU A 1 306 ? -13.196 -13.586 20.776 1.00 91.56 306 GLU A CA 1
ATOM 2423 C C . GLU A 1 306 ? -14.722 -13.425 20.787 1.00 91.56 306 GLU A C 1
ATOM 2425 O O . GLU A 1 306 ? -15.399 -14.039 19.960 1.00 91.56 306 GLU A O 1
ATOM 2430 N N . GLU A 1 307 ? -15.258 -12.584 21.672 1.00 90.94 307 GLU A N 1
ATOM 2431 C CA . GLU A 1 307 ? -16.675 -12.209 21.689 1.00 90.94 307 GLU A CA 1
ATOM 2432 C C . GLU A 1 307 ? -17.072 -11.490 20.406 1.00 90.94 307 GLU A C 1
ATOM 2434 O O . GLU A 1 307 ? -18.033 -11.896 19.763 1.00 90.94 307 GLU A O 1
ATOM 2439 N N . TRP A 1 308 ? -16.267 -10.535 19.938 1.00 92.31 308 TRP A N 1
ATOM 2440 C CA . TRP A 1 308 ? -16.509 -9.877 18.657 1.00 92.31 308 TRP A CA 1
ATOM 2441 C C . TRP A 1 308 ? -16.573 -10.875 17.488 1.00 92.31 308 TRP A C 1
ATOM 2443 O O . TRP A 1 308 ? -17.466 -10.785 16.646 1.00 92.31 308 TRP A O 1
ATOM 2453 N N . PHE A 1 309 ? -15.673 -11.867 17.436 1.00 92.19 309 PHE A N 1
ATOM 2454 C CA . PHE A 1 309 ? -15.735 -12.922 16.414 1.00 92.19 309 PHE A CA 1
ATOM 2455 C C . PHE A 1 309 ? -17.045 -13.721 16.492 1.00 92.19 309 PHE A C 1
ATOM 2457 O O . PHE A 1 309 ? -17.644 -14.009 15.454 1.00 92.19 309 PHE A O 1
ATOM 2464 N N . ARG A 1 310 ? -17.494 -14.059 17.707 1.00 90.75 310 ARG A N 1
ATOM 2465 C CA . ARG A 1 310 ? -18.750 -14.780 17.951 1.00 90.75 310 ARG A CA 1
ATOM 2466 C C . ARG A 1 310 ? -19.961 -13.955 17.513 1.00 90.75 310 ARG A C 1
ATOM 2468 O O . ARG A 1 310 ? -20.776 -14.455 16.745 1.00 90.75 310 ARG A O 1
ATOM 2475 N N . ASP A 1 311 ? -20.039 -12.702 17.947 1.00 90.50 311 ASP A N 1
ATOM 2476 C CA . ASP A 1 311 ? -21.176 -11.808 17.712 1.00 90.50 311 ASP A CA 1
ATOM 2477 C C . ASP A 1 311 ? -21.341 -11.460 16.234 1.00 90.50 311 ASP A C 1
ATOM 2479 O O . ASP A 1 311 ? -22.456 -11.371 15.722 1.00 90.50 311 ASP A O 1
ATOM 2483 N N . LYS A 1 312 ? -20.225 -11.301 15.516 1.00 88.75 312 LYS A N 1
ATOM 2484 C CA . LYS A 1 312 ? -20.231 -11.049 14.072 1.00 88.75 312 LYS A CA 1
ATOM 2485 C C . LYS A 1 312 ? -20.358 -12.324 13.228 1.00 88.75 312 LYS A C 1
ATOM 2487 O O . LYS A 1 312 ? -20.340 -12.232 12.002 1.00 88.75 312 LYS A O 1
ATOM 2492 N N . GLY A 1 313 ? -20.451 -13.503 13.852 1.00 86.44 313 GLY A N 1
ATOM 2493 C CA . GLY A 1 313 ? -20.547 -14.790 13.154 1.00 86.44 313 GLY A CA 1
ATOM 2494 C C . GLY A 1 313 ? -19.319 -15.119 12.299 1.00 86.44 313 GLY A C 1
ATOM 2495 O O . GLY A 1 313 ? -19.426 -15.834 11.307 1.00 86.44 313 GLY A O 1
ATOM 2496 N N . VAL A 1 314 ? -18.148 -14.575 12.643 1.00 85.31 314 VAL A N 1
ATOM 2497 C CA . VAL A 1 314 ? -16.910 -14.787 11.891 1.00 85.31 314 VAL A CA 1
ATOM 2498 C C . VAL A 1 314 ? -16.173 -15.987 12.495 1.00 85.31 314 VAL A C 1
ATOM 2500 O O . VAL A 1 314 ? -15.735 -15.920 13.646 1.00 85.31 314 VAL A O 1
ATOM 2503 N N . PRO A 1 315 ? -15.959 -17.086 11.749 1.00 82.19 315 PRO A N 1
ATOM 2504 C CA . PRO A 1 315 ? -15.336 -18.279 12.308 1.00 82.19 315 PRO A CA 1
ATOM 2505 C C . PRO A 1 315 ? -13.893 -17.993 12.735 1.00 82.19 315 PRO A C 1
ATOM 2507 O O . PRO A 1 315 ? -13.138 -17.304 12.037 1.00 82.19 315 PRO A O 1
ATOM 2510 N N . LEU A 1 316 ? -13.501 -18.520 13.898 1.00 80.06 316 LEU A N 1
ATOM 2511 C CA . LEU A 1 316 ? -12.136 -18.404 14.420 1.00 80.06 316 LEU A CA 1
ATOM 2512 C C . LEU A 1 316 ? -11.178 -19.398 13.754 1.00 80.06 316 LEU A C 1
ATOM 2514 O O . LEU A 1 316 ? -10.017 -19.057 13.538 1.00 80.06 316 LEU A O 1
ATOM 2518 N N . ARG A 1 317 ? -11.641 -20.602 13.398 1.00 69.94 317 ARG A N 1
ATOM 2519 C CA . ARG A 1 317 ? -10.839 -21.580 12.650 1.00 69.94 317 ARG A CA 1
ATOM 2520 C C . ARG A 1 317 ? -10.807 -21.188 11.171 1.00 69.94 317 ARG A C 1
ATOM 2522 O O . ARG A 1 317 ? -11.804 -20.741 10.622 1.00 69.94 317 ARG A O 1
ATOM 2529 N N . SER A 1 318 ? -9.652 -21.326 10.520 1.00 53.41 318 SER A N 1
ATOM 2530 C CA . SER A 1 318 ? -9.628 -21.453 9.061 1.00 53.41 318 SER A CA 1
ATOM 2531 C C . SER A 1 318 ? -10.061 -22.878 8.738 1.00 53.41 318 SER A C 1
ATOM 2533 O O . SER A 1 318 ? -9.363 -23.798 9.168 1.00 53.41 318 SER A O 1
ATOM 2535 N N . ASP A 1 319 ? -11.162 -23.080 8.020 1.00 40.41 319 ASP A N 1
ATOM 2536 C CA . ASP A 1 319 ? -11.714 -24.407 7.692 1.00 40.41 319 ASP A CA 1
ATOM 2537 C C . ASP A 1 319 ? -10.869 -25.211 6.689 1.00 40.41 319 ASP A C 1
ATOM 2539 O O . ASP A 1 319 ? -11.353 -25.730 5.690 1.00 40.41 319 ASP A O 1
ATOM 2543 N N . THR A 1 320 ? -9.568 -25.337 6.937 1.00 36.19 320 THR A N 1
ATOM 2544 C CA . THR A 1 320 ? -8.663 -26.138 6.109 1.00 36.19 320 THR A CA 1
ATOM 2545 C C . THR A 1 320 ? -7.893 -27.191 6.889 1.00 36.19 320 THR A C 1
ATOM 2547 O O . THR A 1 320 ? -6.921 -27.697 6.355 1.00 36.19 320 THR A O 1
ATOM 2550 N N . ASN A 1 321 ? -8.284 -27.546 8.118 1.00 33.75 321 ASN A N 1
ATOM 2551 C CA . ASN A 1 321 ? -7.755 -28.740 8.790 1.00 33.75 321 ASN A CA 1
ATOM 2552 C C . ASN A 1 321 ? -8.675 -29.213 9.926 1.00 33.75 321 ASN A C 1
ATOM 2554 O O . ASN A 1 321 ? -8.397 -28.978 11.098 1.00 33.75 321 ASN A O 1
ATOM 2558 N N . THR A 1 322 ? -9.748 -29.917 9.570 1.00 30.70 322 THR A N 1
ATOM 2559 C CA . THR A 1 322 ? -10.313 -30.955 10.444 1.00 30.70 322 THR A CA 1
ATOM 2560 C C . THR A 1 322 ? -10.840 -32.071 9.544 1.00 30.70 322 THR A C 1
ATOM 2562 O O . THR A 1 322 ? -11.976 -32.030 9.092 1.00 30.70 322 THR A O 1
ATOM 2565 N N . ILE A 1 323 ? -9.980 -33.035 9.208 1.00 32.78 323 ILE A N 1
ATOM 2566 C CA . ILE A 1 323 ? -10.475 -34.389 8.957 1.00 32.78 323 ILE A CA 1
ATOM 2567 C C . ILE A 1 323 ? -10.816 -34.924 10.342 1.00 32.78 323 ILE A C 1
ATOM 2569 O O . ILE A 1 323 ? -9.966 -34.918 11.235 1.00 32.78 323 ILE A O 1
ATOM 2573 N N . ASP A 1 324 ? -12.078 -35.300 10.508 1.00 30.45 324 ASP A N 1
ATOM 2574 C CA . ASP A 1 324 ? -12.620 -35.945 11.690 1.00 30.45 324 ASP A CA 1
ATOM 2575 C C . ASP A 1 324 ? -11.727 -37.096 12.157 1.00 30.45 324 ASP A C 1
ATOM 2577 O O . ASP A 1 324 ? -11.640 -38.150 11.530 1.00 30.45 324 ASP A O 1
ATOM 2581 N N . ALA A 1 325 ? -11.105 -36.908 13.316 1.00 32.41 325 ALA A N 1
ATOM 2582 C CA . ALA A 1 325 ? -10.722 -38.001 14.189 1.00 32.41 325 ALA A CA 1
ATOM 2583 C C . ALA A 1 325 ? -11.776 -38.096 15.295 1.00 32.41 325 ALA A C 1
ATOM 2585 O O . ALA A 1 325 ? -11.509 -37.786 16.452 1.00 32.41 325 ALA A O 1
ATOM 2586 N N . THR A 1 326 ? -12.998 -38.491 14.934 1.00 30.33 326 THR A N 1
ATOM 2587 C CA . THR A 1 326 ? -13.933 -39.073 15.900 1.00 30.33 326 THR A CA 1
ATOM 2588 C C . THR A 1 326 ? -14.551 -40.339 15.318 1.00 30.33 326 THR A C 1
ATOM 2590 O O . THR A 1 326 ? -15.357 -40.325 14.398 1.00 30.33 326 THR A O 1
ATOM 2593 N N . SER A 1 327 ? -14.059 -41.455 15.851 1.00 31.19 327 SER A N 1
ATOM 2594 C CA . SER A 1 327 ? -14.753 -42.710 16.113 1.00 31.19 327 SER A CA 1
ATOM 2595 C C . SER A 1 327 ? -16.125 -42.905 15.457 1.00 31.19 327 SER A C 1
ATOM 2597 O O . SER A 1 327 ? -17.145 -42.463 15.977 1.00 31.19 327 SER A O 1
ATOM 2599 N N . SER A 1 328 ? -16.163 -43.742 14.423 1.00 29.17 328 SER A N 1
ATOM 2600 C CA . SER A 1 328 ? -17.297 -44.638 14.213 1.00 29.17 328 SER A CA 1
ATOM 2601 C C . SER A 1 328 ? -16.761 -46.033 13.925 1.00 29.17 328 SER A C 1
ATOM 2603 O O . SER A 1 328 ? -16.298 -46.357 12.835 1.00 29.17 328 SER A O 1
ATOM 2605 N N . SER A 1 329 ? -16.754 -46.834 14.983 1.00 29.53 329 SER A N 1
ATOM 2606 C CA . SER A 1 329 ? -16.651 -48.281 14.952 1.00 29.53 329 SER A CA 1
ATOM 2607 C C . SER A 1 329 ? -17.792 -48.850 14.108 1.00 29.53 329 SER A C 1
ATOM 2609 O O . SER A 1 329 ? -18.924 -48.917 14.584 1.00 29.53 329 SER A O 1
ATOM 2611 N N . TYR A 1 330 ? -17.490 -49.279 12.884 1.00 28.44 330 TYR A N 1
ATOM 2612 C CA . TYR A 1 330 ? -18.337 -50.217 12.156 1.00 28.44 330 TYR A CA 1
ATOM 2613 C C . TYR A 1 330 ? -17.640 -51.571 12.073 1.00 28.44 330 TYR A C 1
ATOM 26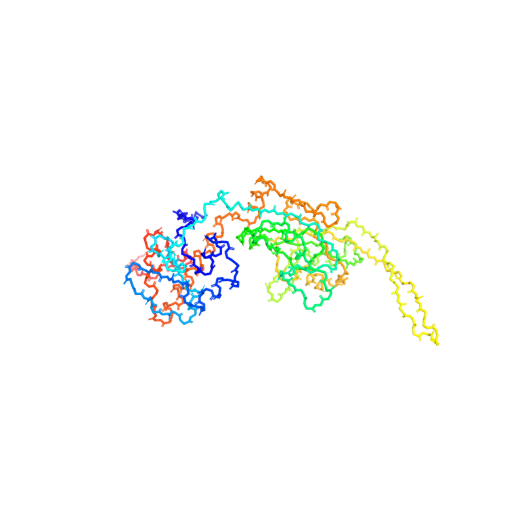15 O O . TYR A 1 330 ? -16.576 -51.732 11.478 1.00 28.44 330 TYR A O 1
ATOM 2623 N N . SER A 1 331 ? -18.257 -52.522 12.759 1.00 28.50 331 SER A N 1
ATOM 2624 C CA . SER A 1 331 ? -17.994 -53.949 12.742 1.00 28.50 331 SER A CA 1
ATOM 2625 C C . SER A 1 331 ? -18.177 -54.501 11.330 1.00 28.50 331 SER A C 1
ATOM 2627 O O . SER A 1 331 ? -19.257 -54.407 10.753 1.00 28.50 331 SER A O 1
ATOM 2629 N N . PHE A 1 332 ? -17.128 -55.120 10.793 1.00 27.25 332 PHE A N 1
ATOM 2630 C CA . PHE A 1 332 ? -17.249 -56.036 9.664 1.00 27.25 332 PHE A CA 1
ATOM 2631 C C . PHE A 1 332 ? -17.387 -57.451 10.222 1.00 27.25 332 PHE A C 1
ATOM 2633 O O . PHE A 1 332 ? -16.437 -58.007 10.776 1.00 27.25 332 PHE A O 1
ATOM 2640 N N . SER A 1 333 ? -18.598 -57.995 10.112 1.00 28.38 333 SER A N 1
ATOM 2641 C CA . SER A 1 333 ? -18.835 -59.430 10.214 1.00 28.38 333 SER A CA 1
ATOM 2642 C C . SER A 1 333 ? -18.267 -60.122 8.980 1.00 28.38 333 SER A C 1
ATOM 2644 O O . SER A 1 333 ? -18.365 -59.617 7.863 1.00 28.38 333 SER A O 1
ATOM 2646 N N . ILE A 1 334 ? -17.659 -61.269 9.245 1.00 35.00 334 ILE A N 1
ATOM 2647 C CA . ILE A 1 334 ? -17.187 -62.265 8.291 1.00 35.00 334 ILE A CA 1
ATOM 2648 C C . ILE A 1 334 ? -18.400 -62.878 7.581 1.00 35.00 334 ILE A C 1
ATOM 2650 O O . ILE A 1 334 ? -19.353 -63.248 8.264 1.00 35.00 334 ILE A O 1
ATOM 2654 N N . ASP A 1 335 ? -18.328 -62.966 6.253 1.00 36.66 335 ASP A N 1
ATOM 2655 C CA . ASP A 1 335 ? -18.611 -64.171 5.457 1.00 36.66 335 ASP A CA 1
ATOM 2656 C C . ASP A 1 335 ? -17.896 -64.076 4.099 1.00 36.66 335 ASP A C 1
ATOM 2658 O O . ASP A 1 335 ? -17.969 -62.997 3.459 1.00 36.66 335 ASP A O 1
#

InterPro domains:
  IPR020094 Pseudouridine synthase TruA/RsuA/RluB/E/F, N-terminal [G3DSA:3.30.70.580] (81-155)
  IPR020103 Pseudouridine synthase, catalytic domain superfamily [SSF55120] (83-251)
  IPR042092 Pseudouridine synthase, RsuA/RluB/E/F, catalytic domain [G3DSA:3.30.70.1560] (156-250)
  IPR050343 Ribosomal RNA Pseudouridine Synthase RsuA [PTHR47683] (64-273)

Secondary structure (DSSP, 8-state):
---------GGGS-EEHHHHHHHHSS--HHHHHHHHHTT-EEEE-TTS-PPPPPTTS-GGGSEE-TTTPEEEETTEEPPPPPTTTS---EEEEEEPTT-B---S--SSS--BTHHHHTTSPTT-EES-SS-EEEEEEES-HHHHHHH-S----EES---TT-HHHHHHHH-EEETTEEE--SEEEEEEEEEEEEEEEE--SSS-EEEEEEEEEEEEEEE-S---TTHHHHHHHHTT------EE-EETTEEPPSSTT-EEEPPHHHHHHHHHHTTHHHHHHHHHHHHHHHHHHHHHHTT---HHHHHHHHHTT--SS-SS---------------

Radius of gyration: 26.13 Å; chains: 1; bounding box: 70×85×61 Å